Protein AF-A0A933ZI25-F1 (afdb_monomer)

Foldseek 3Di:
DDDPDFAAAAADDAAQADDDPDDPPPDPDDDPDPDQDAPDDDDDPLAFDKDFQEFFDDQPPPPQWDDWAWEDENFKIWIWTDSPQQKIWIWIATPNHDDIDTQDIFRHNDYKYWYDYQFKIWIARQHDPDPPHRQFIWIDGPPGHIDGQDNDPARFDYWEDEPFKIWTWGDDDPQWIWIWMATPVGDDIDIDTADRDNAWEWYDYPFWIWIDDQAIWIAGPVGDDIDHQDGADARHNAWYDEPFWIKGFGDDPDVVDAATFIWIATPVHDDIDTQGPRFHRDWYDEHQWIWGDDCFAIWIAGVVHDDTDGHHGNPANPQPRYWDDHPFWIWGDDRRTIMIGTDRD

pLDDT: mean 81.92, std 18.2, range [28.48, 97.75]

Nearest PDB structures (foldseek):
  3o4j-assembly2_D  TM=5.952E-01  e=4.402E-06  Aeropyrum pernix
  4hxg-assembly1_F  TM=6.530E-01  e=3.808E-05  Pyrococcus horikoshii OT3
  3o4i-assembly1_A  TM=6.019E-01  e=2.332E-05  Aeropyrum pernix
  7cqy-assembly1_A  TM=5.463E-01  e=7.566E-05  Acidithiobacillus ferrooxidans
  7z8b-assembly1_F  TM=5.351E-01  e=1.579E-04  Homo sapiens

Structure (mmCIF, N/CA/C/O backbone):
data_AF-A0A933ZI25-F1
#
_entry.id   AF-A0A933ZI25-F1
#
loop_
_atom_site.group_PDB
_atom_site.id
_atom_site.type_symbol
_atom_site.label_atom_id
_atom_site.label_alt_id
_atom_site.label_comp_id
_atom_site.label_asym_id
_atom_site.label_entity_id
_atom_site.label_seq_id
_atom_site.pdbx_PDB_ins_code
_atom_site.Cartn_x
_atom_site.Cartn_y
_atom_site.Cartn_z
_atom_site.occupancy
_atom_site.B_iso_or_equiv
_atom_site.auth_seq_id
_atom_site.auth_comp_id
_atom_site.auth_asym_id
_atom_site.auth_atom_id
_atom_site.pdbx_PDB_model_num
ATOM 1 N N . MET A 1 1 ? 25.491 7.663 15.661 1.00 29.66 1 MET A N 1
ATOM 2 C CA . MET A 1 1 ? 24.115 7.132 15.779 1.00 29.66 1 MET A CA 1
ATOM 3 C C . MET A 1 1 ? 23.604 6.850 14.375 1.00 29.66 1 MET A C 1
ATOM 5 O O . MET A 1 1 ? 23.621 7.766 13.562 1.00 29.66 1 MET A O 1
ATOM 9 N N . LYS A 1 2 ? 23.246 5.601 14.049 1.00 30.20 2 LYS A N 1
ATOM 10 C CA . LYS A 1 2 ? 22.571 5.290 12.777 1.00 30.20 2 LYS A CA 1
ATOM 11 C C . LYS A 1 2 ? 21.157 5.876 12.862 1.00 30.20 2 LYS A C 1
ATOM 13 O O . LYS A 1 2 ? 20.490 5.641 13.864 1.00 30.20 2 LYS A O 1
ATOM 18 N N . LYS A 1 3 ? 20.723 6.676 11.878 1.00 28.48 3 LYS A N 1
ATOM 19 C CA . LYS A 1 3 ? 19.312 7.091 11.798 1.00 28.48 3 LYS A CA 1
ATOM 20 C C . LYS A 1 3 ? 18.460 5.817 11.683 1.00 28.48 3 LYS A C 1
ATOM 22 O O . LYS A 1 3 ? 18.840 4.961 10.881 1.00 28.48 3 LYS A O 1
ATOM 27 N N . PRO A 1 4 ? 17.367 5.665 12.451 1.00 29.02 4 PRO A N 1
ATOM 28 C CA . PRO A 1 4 ? 16.410 4.602 12.179 1.00 29.02 4 PRO A CA 1
ATOM 29 C C . PRO A 1 4 ? 15.921 4.769 10.736 1.00 29.02 4 PRO A C 1
ATOM 31 O O . PRO A 1 4 ? 15.597 5.880 10.309 1.00 29.02 4 PRO A O 1
ATOM 34 N N . MET A 1 5 ? 15.979 3.683 9.967 1.00 28.52 5 MET A N 1
ATOM 35 C CA . MET A 1 5 ? 15.401 3.623 8.628 1.00 28.52 5 MET A CA 1
ATOM 36 C C . MET A 1 5 ? 13.885 3.762 8.811 1.00 28.52 5 MET A C 1
ATOM 38 O O . MET A 1 5 ? 13.305 2.997 9.579 1.00 28.52 5 MET A O 1
ATOM 42 N N . ARG A 1 6 ? 13.286 4.797 8.212 1.00 36.25 6 ARG A N 1
ATOM 43 C CA . ARG A 1 6 ? 11.834 5.026 8.267 1.00 36.25 6 ARG A CA 1
ATOM 44 C C . ARG A 1 6 ? 11.129 3.978 7.417 1.00 36.25 6 ARG A C 1
ATOM 46 O O . ARG A 1 6 ? 11.660 3.572 6.386 1.00 36.25 6 ARG A O 1
ATOM 53 N N . LEU A 1 7 ? 9.991 3.512 7.910 1.00 34.56 7 LEU A N 1
ATOM 54 C CA . LEU A 1 7 ? 9.368 2.254 7.519 1.00 34.56 7 LEU A CA 1
ATOM 55 C C . LEU A 1 7 ? 7.989 2.548 6.907 1.00 34.56 7 LEU A C 1
ATOM 57 O O . LEU A 1 7 ? 7.107 2.981 7.638 1.00 34.56 7 LEU A O 1
ATOM 61 N N . GLN A 1 8 ? 7.803 2.418 5.585 1.00 40.25 8 GLN A N 1
ATOM 62 C CA . GLN A 1 8 ? 6.539 2.801 4.930 1.00 40.25 8 GLN A CA 1
ATOM 63 C C . GLN A 1 8 ? 6.233 1.968 3.668 1.00 40.25 8 GLN A C 1
ATOM 65 O O . GLN A 1 8 ? 7.016 1.982 2.721 1.00 40.25 8 GLN A O 1
ATOM 70 N N . ALA A 1 9 ? 5.082 1.285 3.635 1.00 35.88 9 ALA A N 1
ATOM 71 C CA . ALA A 1 9 ? 4.388 0.860 2.411 1.00 35.88 9 ALA A CA 1
ATOM 72 C C . ALA A 1 9 ? 2.947 0.449 2.755 1.00 35.88 9 ALA A C 1
ATOM 74 O O . ALA A 1 9 ? 2.751 -0.418 3.599 1.00 35.88 9 ALA A O 1
ATOM 75 N N . ILE A 1 10 ? 1.950 1.035 2.088 1.00 39.97 10 ILE A N 1
ATOM 76 C CA . ILE A 1 10 ? 0.561 0.558 2.116 1.00 39.97 10 ILE A CA 1
ATOM 77 C C . ILE A 1 10 ? 0.038 0.672 0.689 1.00 39.97 10 ILE A C 1
ATOM 79 O O . ILE A 1 10 ? -0.061 1.774 0.161 1.00 39.97 10 ILE A O 1
ATOM 83 N N . VAL A 1 11 ? -0.289 -0.456 0.062 1.00 38.91 11 VAL A N 1
ATOM 84 C CA . VAL A 1 11 ? -1.028 -0.488 -1.205 1.00 38.91 11 VAL A CA 1
ATOM 85 C C . VAL A 1 11 ? -2.227 -1.392 -0.996 1.00 38.91 11 VAL A C 1
ATOM 87 O O . VAL A 1 11 ? -2.072 -2.590 -0.786 1.00 38.91 11 VAL A O 1
ATOM 90 N N . LEU A 1 12 ? -3.415 -0.800 -1.044 1.00 36.34 12 LEU A N 1
ATOM 91 C CA . LEU A 1 12 ? -4.675 -1.517 -1.141 1.00 36.34 12 LEU A CA 1
ATOM 92 C C . LEU A 1 12 ? -5.467 -0.916 -2.294 1.00 36.34 12 LEU A C 1
ATOM 94 O O . LEU A 1 12 ? -5.872 0.243 -2.253 1.00 36.34 12 LEU A O 1
ATOM 98 N N . GLY A 1 13 ? -5.681 -1.739 -3.307 1.00 33.25 13 GLY A N 1
ATOM 99 C CA . GLY A 1 13 ? -6.679 -1.546 -4.340 1.00 33.25 13 GLY A CA 1
ATOM 100 C C . GLY A 1 13 ? -7.176 -2.933 -4.716 1.00 33.25 13 GLY A C 1
ATOM 101 O O . GLY A 1 13 ? -6.447 -3.693 -5.351 1.00 33.25 13 GLY A O 1
ATOM 102 N N . ALA A 1 14 ? -8.390 -3.291 -4.291 1.00 33.81 14 ALA A N 1
ATOM 103 C CA . ALA A 1 14 ? -9.048 -4.488 -4.800 1.00 33.81 14 ALA A CA 1
ATOM 104 C C . ALA A 1 14 ? -9.294 -4.266 -6.298 1.00 33.81 14 ALA A C 1
ATOM 106 O O . ALA A 1 14 ? -10.024 -3.350 -6.676 1.00 33.81 14 ALA A O 1
ATOM 107 N N . THR A 1 15 ? -8.627 -5.041 -7.150 1.00 42.28 15 THR A N 1
ATOM 108 C CA . THR A 1 15 ? -8.656 -4.847 -8.603 1.00 42.28 15 THR A CA 1
ATOM 109 C C . THR A 1 15 ? -8.904 -6.174 -9.302 1.00 42.28 15 THR A C 1
ATOM 111 O O . THR A 1 15 ? -8.209 -7.160 -9.070 1.00 42.28 15 THR A O 1
ATOM 114 N N . LEU A 1 16 ? -9.907 -6.189 -10.182 1.00 34.47 16 LEU A N 1
ATOM 115 C CA . LEU A 1 16 ? -10.232 -7.331 -11.033 1.00 34.47 16 LEU A CA 1
ATOM 116 C C . LEU A 1 16 ? -9.176 -7.431 -12.136 1.00 34.47 16 LEU A C 1
ATOM 118 O O . LEU A 1 16 ? -9.247 -6.741 -13.152 1.00 34.47 16 LEU A O 1
ATOM 122 N N . SER A 1 17 ? -8.183 -8.294 -11.942 1.00 41.62 17 SER A N 1
ATOM 123 C CA . SER A 1 17 ? -7.127 -8.503 -12.936 1.00 41.62 17 SER A CA 1
ATOM 124 C C . SER A 1 17 ? -7.606 -9.395 -14.094 1.00 41.62 17 SER A C 1
ATOM 126 O O . SER A 1 17 ? -8.328 -10.383 -13.917 1.00 41.62 17 SER A O 1
ATOM 128 N N . LEU A 1 18 ? -7.239 -9.003 -15.318 1.00 49.12 18 LEU A N 1
ATOM 129 C CA . LEU A 1 18 ? -7.489 -9.768 -16.539 1.00 49.12 18 LEU A CA 1
ATOM 130 C C . LEU A 1 18 ? -6.302 -10.704 -16.768 1.00 49.12 18 LEU A C 1
ATOM 132 O O . LEU A 1 18 ? -5.171 -10.253 -16.956 1.00 49.12 18 LEU A O 1
ATOM 136 N N . GLY A 1 19 ? -6.566 -12.012 -16.792 1.00 50.91 19 GLY A N 1
ATOM 137 C CA . GLY A 1 19 ? -5.543 -13.020 -17.050 1.00 50.91 19 GLY A CA 1
ATOM 138 C C . GLY A 1 19 ? -4.783 -12.754 -18.354 1.00 50.91 19 GLY A C 1
ATOM 139 O O . GLY A 1 19 ? -5.362 -12.380 -19.376 1.00 50.91 19 GLY A O 1
ATOM 140 N N . CYS A 1 20 ? -3.466 -12.965 -18.328 1.00 64.81 20 CYS A N 1
ATOM 141 C CA . CYS A 1 20 ? -2.631 -12.908 -19.522 1.00 64.81 20 CYS A CA 1
ATOM 142 C C . CYS A 1 20 ? -3.185 -13.882 -20.566 1.00 64.81 20 CYS A C 1
ATOM 144 O O . CYS A 1 20 ? -3.313 -15.068 -20.275 1.00 64.81 20 CYS A O 1
ATOM 146 N N . GLY A 1 21 ? -3.496 -13.398 -21.772 1.00 46.75 21 GLY A N 1
ATOM 147 C CA . GLY A 1 21 ? -4.082 -14.175 -22.875 1.00 46.75 21 GLY A CA 1
ATOM 148 C C . GLY A 1 21 ? -3.166 -15.249 -23.483 1.00 46.75 21 GLY A C 1
ATOM 149 O O . GLY A 1 21 ? -3.119 -15.405 -24.702 1.00 46.75 21 GLY A O 1
ATOM 150 N N . GLY A 1 22 ? -2.414 -15.979 -22.661 1.00 44.72 22 GLY A N 1
ATOM 151 C CA . GLY A 1 22 ? -1.700 -17.179 -23.058 1.00 44.72 22 GLY A CA 1
ATOM 152 C C . GLY A 1 22 ? -2.688 -18.308 -23.330 1.00 44.72 22 GLY A C 1
ATOM 153 O O . GLY A 1 22 ? -3.624 -18.532 -22.563 1.00 44.72 22 GLY A O 1
ATOM 154 N N . ARG A 1 23 ? -2.483 -19.028 -24.438 1.00 39.94 23 ARG A N 1
ATOM 155 C CA . ARG A 1 23 ? -3.159 -20.303 -24.712 1.00 39.94 23 ARG A CA 1
ATOM 156 C C . ARG A 1 23 ? -3.063 -21.177 -23.463 1.00 39.94 23 ARG A C 1
ATOM 158 O O . ARG A 1 23 ? -1.956 -21.543 -23.082 1.00 39.94 23 ARG A O 1
ATOM 165 N N . ALA A 1 24 ? -4.204 -21.520 -22.869 1.00 38.41 24 ALA A N 1
ATOM 166 C CA . ALA A 1 24 ? -4.268 -22.524 -21.821 1.00 38.41 24 ALA A CA 1
ATOM 167 C C . ALA A 1 24 ? -3.580 -23.798 -22.331 1.00 38.41 24 ALA A C 1
ATOM 169 O O . ALA A 1 24 ? -4.056 -24.440 -23.271 1.00 38.41 24 ALA A O 1
ATOM 170 N N . VAL A 1 25 ? -2.430 -24.133 -21.749 1.00 38.50 25 VAL A N 1
ATOM 171 C CA . VAL A 1 25 ? -1.829 -25.449 -21.924 1.00 38.50 25 VAL A CA 1
ATOM 172 C C . VAL A 1 25 ? -2.700 -26.377 -21.091 1.00 38.50 25 VAL A C 1
ATOM 174 O O . VAL A 1 25 ? -2.654 -26.365 -19.866 1.00 38.50 25 VAL A O 1
ATOM 177 N N . THR A 1 26 ? -3.594 -27.116 -21.743 1.00 38.16 26 THR A N 1
ATOM 178 C CA . THR A 1 26 ? -4.421 -28.114 -21.065 1.00 38.16 26 THR A CA 1
ATOM 179 C C . THR A 1 26 ? -3.514 -29.230 -20.555 1.00 38.16 26 THR A C 1
ATOM 181 O O . THR A 1 26 ? -3.150 -30.130 -21.311 1.00 38.16 26 THR A O 1
ATOM 184 N N . SER A 1 27 ? -3.136 -29.161 -19.280 1.00 41.28 27 SER A N 1
ATOM 185 C CA . SER A 1 27 ? -2.532 -30.275 -18.555 1.00 41.28 27 SER A CA 1
ATOM 186 C C . SER A 1 27 ? -3.605 -31.339 -18.317 1.00 41.28 27 SER A C 1
ATOM 188 O O . SER A 1 27 ? -4.545 -31.144 -17.549 1.00 41.28 27 SER A O 1
ATOM 190 N N . THR A 1 28 ? -3.508 -32.467 -19.017 1.00 38.06 28 THR A N 1
ATOM 191 C CA . THR A 1 28 ? -4.333 -33.651 -18.759 1.00 38.06 28 THR A CA 1
ATOM 192 C C . THR A 1 28 ? -3.669 -34.510 -17.683 1.00 38.06 28 THR A C 1
ATOM 194 O O . THR A 1 28 ? -3.004 -35.495 -18.003 1.00 38.06 28 THR A O 1
ATOM 197 N N . GLN A 1 29 ? -3.848 -34.169 -16.407 1.00 40.16 29 GLN A N 1
ATOM 198 C CA . GLN A 1 29 ? -3.681 -35.128 -15.312 1.00 40.16 29 GLN A CA 1
ATOM 199 C C . GLN A 1 29 ? -4.946 -35.154 -14.454 1.00 40.16 29 GLN A C 1
ATOM 201 O O . GLN A 1 29 ? -5.320 -34.173 -13.823 1.00 40.16 29 GLN A O 1
ATOM 206 N N . ALA A 1 30 ? -5.628 -36.299 -14.476 1.00 40.44 30 ALA A N 1
ATOM 207 C CA . ALA A 1 30 ? -6.791 -36.581 -13.650 1.00 40.44 30 ALA A CA 1
ATOM 208 C C . ALA A 1 30 ? -6.324 -37.104 -12.279 1.00 40.44 30 ALA A C 1
ATOM 210 O O . ALA A 1 30 ? -6.062 -38.297 -12.129 1.00 40.44 30 ALA A O 1
ATOM 211 N N . GLY A 1 31 ? -6.195 -36.207 -11.299 1.00 42.78 31 GLY A N 1
ATOM 212 C CA . GLY A 1 31 ? -6.039 -36.525 -9.876 1.00 42.78 31 GLY A CA 1
ATOM 213 C C . GLY A 1 31 ? -7.330 -36.195 -9.119 1.00 42.78 31 GLY A C 1
ATOM 214 O O . GLY A 1 31 ? -7.921 -35.142 -9.326 1.00 42.78 31 GLY A O 1
ATOM 215 N N . THR A 1 32 ? -7.826 -37.111 -8.286 1.00 41.66 32 THR A N 1
ATOM 216 C CA . THR A 1 32 ? -9.139 -37.023 -7.610 1.00 41.66 32 THR A CA 1
ATOM 217 C C . THR A 1 32 ? -9.103 -36.262 -6.275 1.00 41.66 32 THR A C 1
ATOM 219 O O . THR A 1 32 ? -9.717 -36.693 -5.300 1.00 41.66 32 THR A O 1
ATOM 222 N N . GLY A 1 33 ? -8.397 -35.134 -6.212 1.00 41.84 33 GLY A N 1
ATOM 223 C CA . GLY A 1 33 ? -8.418 -34.208 -5.075 1.00 41.84 33 GLY A CA 1
ATOM 224 C C . GLY A 1 33 ? -8.520 -32.759 -5.561 1.00 41.84 33 GLY A C 1
ATOM 225 O O . GLY A 1 33 ? -8.209 -32.503 -6.723 1.00 41.84 33 GLY A O 1
ATOM 226 N N . PRO A 1 34 ? -8.979 -31.804 -4.729 1.00 40.62 34 PRO A N 1
ATOM 227 C CA . PRO A 1 34 ? -8.845 -30.385 -5.038 1.00 40.62 34 PRO A CA 1
ATOM 228 C C . PRO A 1 34 ? -7.362 -30.004 -4.939 1.00 40.62 34 PRO A C 1
ATOM 230 O O . PRO A 1 34 ? -6.905 -29.490 -3.920 1.00 40.62 34 PRO A O 1
ATOM 233 N N . ASP A 1 35 ? -6.599 -30.326 -5.980 1.00 41.72 35 ASP A N 1
ATOM 234 C CA . ASP A 1 35 ? -5.229 -29.855 -6.128 1.00 41.72 35 ASP A CA 1
ATOM 235 C C . ASP A 1 35 ? -5.253 -28.336 -6.373 1.00 41.72 35 ASP A C 1
ATOM 237 O O . ASP A 1 35 ? -6.100 -27.846 -7.130 1.00 41.72 35 ASP A O 1
ATOM 241 N N . PRO A 1 36 ? -4.357 -27.563 -5.735 1.00 44.31 36 PRO A N 1
ATOM 242 C CA . PRO A 1 36 ? -4.272 -26.126 -5.946 1.00 44.31 36 PRO A CA 1
ATOM 243 C C . PRO A 1 36 ? -3.923 -25.846 -7.413 1.00 44.31 36 PRO A C 1
ATOM 245 O O . PRO A 1 36 ? -2.835 -26.172 -7.889 1.00 44.31 36 PRO A O 1
ATOM 248 N N . VAL A 1 37 ? -4.867 -25.253 -8.145 1.00 41.81 37 VAL A N 1
ATOM 249 C CA . VAL A 1 37 ? -4.687 -24.880 -9.551 1.00 41.81 37 VAL A CA 1
ATOM 250 C C . VAL A 1 37 ? -3.813 -23.630 -9.607 1.00 41.81 37 VAL A C 1
ATOM 252 O O . VAL A 1 37 ? -4.294 -22.507 -9.488 1.00 41.81 37 VAL A O 1
ATOM 255 N N . CYS A 1 38 ? -2.511 -23.834 -9.779 1.00 50.00 38 CYS A N 1
ATOM 256 C CA . CYS A 1 38 ? -1.574 -22.770 -10.109 1.00 50.00 38 CYS A CA 1
ATOM 257 C C . CYS A 1 38 ? -1.736 -22.384 -11.589 1.00 50.00 38 CYS A C 1
ATOM 259 O O . CYS A 1 38 ? -1.670 -23.240 -12.474 1.00 50.00 38 CYS A O 1
ATOM 261 N N . LEU A 1 39 ? -1.886 -21.092 -11.889 1.00 47.25 39 LEU A N 1
ATOM 262 C CA . LEU A 1 39 ? -1.813 -20.567 -13.259 1.00 47.25 39 LEU A CA 1
ATOM 263 C C . LEU A 1 39 ? -0.331 -20.448 -13.700 1.00 47.25 39 LEU A C 1
ATOM 265 O O . LEU A 1 39 ? 0.184 -19.348 -13.885 1.00 47.25 39 LEU A O 1
ATOM 269 N N . GLY A 1 40 ? 0.377 -21.583 -13.809 1.00 47.28 40 GLY A N 1
ATOM 270 C CA . GLY A 1 40 ? 1.782 -21.681 -14.247 1.00 47.28 40 GLY A CA 1
ATOM 271 C C . GLY A 1 40 ? 2.438 -23.050 -13.968 1.00 47.28 40 GLY A C 1
ATOM 272 O O . GLY A 1 40 ? 2.078 -23.728 -13.011 1.00 47.28 40 GLY A O 1
ATOM 273 N N . ASP A 1 41 ? 3.407 -23.449 -14.803 1.00 42.97 41 ASP A N 1
ATOM 274 C CA . ASP A 1 41 ? 3.858 -24.843 -15.028 1.00 42.97 41 ASP A CA 1
ATOM 275 C C . ASP A 1 41 ? 4.729 -25.536 -13.948 1.00 42.97 41 ASP A C 1
ATOM 277 O O . ASP A 1 41 ? 5.245 -26.624 -14.209 1.00 42.97 41 ASP A O 1
ATOM 281 N N . SER A 1 42 ? 4.900 -25.020 -12.725 1.00 59.72 42 SER A N 1
ATOM 282 C CA . SER A 1 42 ? 5.553 -25.833 -11.676 1.00 59.72 42 SER A CA 1
ATOM 283 C C . SER A 1 42 ? 5.250 -25.388 -10.247 1.00 59.72 42 SER A C 1
ATOM 285 O O . SER A 1 42 ? 5.869 -24.469 -9.703 1.00 59.72 42 SER A O 1
ATOM 287 N N . CYS A 1 43 ? 4.337 -26.116 -9.607 1.00 63.09 43 CYS A N 1
ATOM 288 C CA . CYS A 1 43 ? 4.161 -26.137 -8.160 1.00 63.09 43 CYS A CA 1
ATOM 289 C C . CYS A 1 43 ? 4.728 -27.462 -7.628 1.00 63.09 43 CYS A C 1
ATOM 291 O O . CYS A 1 43 ? 4.363 -28.530 -8.120 1.00 63.09 43 CYS A O 1
ATOM 293 N N . HIS A 1 44 ? 5.638 -27.403 -6.654 1.00 67.38 44 HIS A N 1
ATOM 294 C CA . HIS A 1 44 ? 6.140 -28.583 -5.942 1.00 67.38 44 HIS A CA 1
ATOM 295 C C . HIS A 1 44 ? 5.811 -28.415 -4.460 1.00 67.38 44 HIS A C 1
ATOM 297 O O . HIS A 1 44 ? 6.129 -27.382 -3.876 1.00 67.38 44 HIS A O 1
ATOM 303 N N . ASP A 1 45 ? 5.100 -29.384 -3.879 1.00 73.06 45 ASP A N 1
ATOM 304 C CA . ASP A 1 45 ? 4.646 -29.365 -2.480 1.00 73.06 45 ASP A CA 1
ATOM 305 C C . ASP A 1 45 ? 3.841 -28.109 -2.079 1.00 73.06 45 ASP A C 1
ATOM 307 O O . ASP A 1 45 ? 3.935 -27.610 -0.960 1.00 73.06 45 ASP A O 1
ATOM 311 N N . GLY A 1 46 ? 3.036 -27.574 -3.006 1.00 72.00 46 GLY A N 1
ATOM 312 C CA . GLY A 1 46 ? 2.227 -26.369 -2.775 1.00 72.00 46 GLY A CA 1
ATOM 313 C C . GLY A 1 46 ? 3.016 -25.055 -2.798 1.00 72.00 46 GLY A C 1
ATOM 314 O O . GLY A 1 46 ? 2.432 -23.999 -2.553 1.00 72.00 46 GLY A O 1
ATOM 315 N N . ILE A 1 47 ? 4.314 -25.108 -3.120 1.00 74.44 47 ILE A N 1
ATOM 316 C CA . ILE A 1 47 ? 5.163 -23.939 -3.348 1.00 74.44 47 ILE A CA 1
ATOM 317 C C . ILE A 1 47 ? 5.255 -23.692 -4.854 1.00 74.44 47 ILE A C 1
ATOM 319 O O . ILE A 1 47 ? 5.725 -24.533 -5.627 1.00 74.44 47 ILE A O 1
ATOM 323 N N . CYS A 1 48 ? 4.791 -22.519 -5.266 1.00 79.50 48 CYS A N 1
ATOM 324 C CA . CYS A 1 48 ? 4.827 -22.060 -6.645 1.00 79.50 48 CYS A CA 1
ATOM 325 C C . CYS A 1 48 ? 6.244 -21.603 -7.024 1.00 79.50 48 CYS A C 1
ATOM 327 O O . CYS A 1 48 ? 6.920 -20.923 -6.250 1.00 79.50 48 CYS A O 1
ATOM 329 N N . THR A 1 49 ? 6.691 -21.936 -8.236 1.00 85.19 49 THR A N 1
ATOM 330 C CA . THR A 1 49 ? 7.981 -21.452 -8.752 1.00 85.19 49 THR A CA 1
ATOM 331 C C . THR A 1 49 ? 7.867 -19.976 -9.163 1.00 85.19 49 THR A C 1
ATOM 333 O O . THR A 1 49 ? 6.974 -19.643 -9.946 1.00 85.19 49 THR A O 1
ATOM 336 N N . PRO A 1 50 ? 8.754 -19.084 -8.682 1.00 89.44 50 PRO A N 1
ATOM 337 C CA . PRO A 1 50 ? 8.841 -17.708 -9.163 1.00 89.44 50 PRO A CA 1
ATOM 338 C C . PRO A 1 50 ? 9.067 -17.618 -10.670 1.00 89.44 50 PRO A C 1
ATOM 340 O O . PRO A 1 50 ? 9.865 -18.364 -11.237 1.00 89.44 50 PRO A O 1
ATOM 343 N N . VAL A 1 51 ? 8.423 -16.647 -11.309 1.00 90.94 51 VAL A N 1
ATOM 344 C CA . VAL A 1 51 ? 8.612 -16.330 -12.727 1.00 90.94 51 VAL A CA 1
ATOM 345 C C . VAL A 1 51 ? 9.075 -14.883 -12.854 1.00 90.94 51 VAL A C 1
ATOM 347 O O . VAL A 1 51 ? 8.474 -13.978 -12.272 1.00 90.94 51 VAL A O 1
ATOM 350 N N . SER A 1 52 ? 10.137 -14.660 -13.630 1.00 92.56 52 SER A N 1
ATOM 351 C CA . SER A 1 52 ? 10.575 -13.309 -13.990 1.00 92.56 52 SER A CA 1
ATOM 352 C C . SER A 1 52 ? 9.532 -12.656 -14.899 1.00 92.56 52 SER A C 1
ATOM 354 O O . SER A 1 52 ? 9.114 -13.226 -15.908 1.00 92.56 52 SER A O 1
ATOM 356 N N . VAL A 1 53 ? 9.093 -11.461 -14.519 1.00 92.88 53 VAL A N 1
ATOM 357 C CA . VAL A 1 53 ? 8.178 -10.614 -15.286 1.00 92.88 53 VAL A CA 1
ATOM 358 C C . VAL A 1 53 ? 8.973 -9.741 -16.253 1.00 92.88 53 VAL A C 1
ATOM 360 O O . VAL A 1 53 ? 8.623 -9.651 -17.429 1.00 92.88 53 VAL A O 1
ATOM 363 N N . ALA A 1 54 ? 10.045 -9.108 -15.772 1.00 93.75 54 ALA A N 1
ATOM 364 C CA . ALA A 1 54 ? 10.949 -8.308 -16.593 1.00 93.75 54 ALA A CA 1
ATOM 365 C C . ALA A 1 54 ? 12.289 -8.052 -15.897 1.00 93.75 54 ALA A C 1
ATOM 367 O O . ALA A 1 54 ? 12.363 -7.993 -14.670 1.00 93.75 54 ALA A O 1
ATOM 368 N N . HIS A 1 55 ? 13.317 -7.799 -16.706 1.00 93.56 55 HIS A N 1
ATOM 369 C CA . HIS A 1 55 ? 14.574 -7.211 -16.253 1.00 93.56 55 HIS A CA 1
ATOM 370 C C . HIS A 1 55 ? 14.504 -5.688 -16.366 1.00 93.56 55 HIS A C 1
ATOM 372 O O . HIS A 1 55 ? 14.136 -5.133 -17.404 1.00 93.56 55 HIS A O 1
ATOM 378 N N . LEU A 1 56 ? 14.857 -5.014 -15.284 1.00 91.88 56 LEU A N 1
ATOM 379 C CA . LEU A 1 56 ? 14.985 -3.575 -15.201 1.00 91.88 56 LEU A CA 1
ATOM 380 C C . LEU A 1 56 ? 16.276 -3.137 -15.923 1.00 91.88 56 LEU A C 1
ATOM 382 O O . LEU A 1 56 ? 17.287 -3.834 -15.850 1.00 91.88 56 LEU A O 1
ATOM 386 N N . PRO A 1 57 ? 16.290 -1.971 -16.595 1.00 89.69 57 PRO A N 1
ATOM 387 C CA . PRO A 1 57 ? 17.494 -1.473 -17.264 1.00 89.69 57 PRO A CA 1
ATOM 388 C C . PRO A 1 57 ? 18.671 -1.331 -16.290 1.00 89.69 57 PRO A C 1
ATOM 390 O O . PRO A 1 57 ? 18.474 -0.811 -15.194 1.00 89.69 57 PRO A O 1
ATOM 393 N N . ALA A 1 58 ? 19.884 -1.741 -16.671 1.00 85.38 58 ALA A N 1
ATOM 394 C CA . ALA A 1 58 ? 21.060 -1.600 -15.809 1.00 85.38 58 ALA A CA 1
ATOM 395 C C . ALA A 1 58 ? 21.275 -0.137 -15.381 1.00 85.38 58 ALA A C 1
ATOM 397 O O . ALA A 1 58 ? 21.156 0.779 -16.199 1.00 85.38 58 ALA A O 1
ATOM 398 N N . THR A 1 59 ? 21.611 0.081 -14.108 1.00 81.19 59 THR A N 1
ATOM 399 C CA . THR A 1 59 ? 22.012 1.404 -13.623 1.00 81.19 59 THR A CA 1
ATOM 400 C C . THR A 1 59 ? 23.446 1.661 -14.093 1.00 81.19 59 THR A C 1
ATOM 402 O O . THR A 1 59 ? 24.327 0.808 -13.969 1.00 81.19 59 THR A O 1
ATOM 405 N N . GLY A 1 60 ? 23.700 2.814 -14.713 1.00 77.06 60 GLY A N 1
ATOM 406 C CA . GLY A 1 60 ? 25.013 3.116 -15.304 1.00 77.06 60 GLY A CA 1
ATOM 407 C C . GLY A 1 60 ? 26.150 3.278 -14.285 1.00 77.06 60 GLY A C 1
ATOM 408 O O . GLY A 1 60 ? 27.304 3.422 -14.678 1.00 77.06 60 GLY A O 1
ATOM 409 N N . ASP A 1 61 ? 25.839 3.279 -12.990 1.00 74.69 61 ASP A N 1
ATOM 410 C CA . ASP A 1 61 ? 26.760 3.586 -11.897 1.00 74.69 61 ASP A CA 1
ATOM 411 C C . ASP A 1 61 ? 27.296 2.348 -11.158 1.00 74.69 61 ASP A C 1
ATOM 413 O O . ASP A 1 61 ? 28.142 2.485 -10.274 1.00 74.69 61 ASP A O 1
ATOM 417 N N . GLY A 1 62 ? 26.826 1.139 -11.498 1.00 70.81 62 GLY A N 1
ATOM 418 C CA . GLY A 1 62 ? 27.191 -0.090 -10.784 1.00 70.81 62 GLY A CA 1
ATOM 419 C C . GLY A 1 62 ? 26.771 -0.093 -9.307 1.00 70.81 62 GLY A C 1
ATOM 420 O O . GLY A 1 62 ? 27.201 -0.964 -8.547 1.00 70.81 62 GLY A O 1
ATOM 421 N N . GLY A 1 63 ? 25.952 0.880 -8.890 1.00 65.94 63 GLY A N 1
ATOM 422 C CA . GLY A 1 63 ? 25.331 0.906 -7.580 1.00 65.94 63 GLY A CA 1
ATOM 423 C C . GLY A 1 63 ? 24.334 -0.239 -7.483 1.00 65.94 63 GLY A C 1
ATOM 424 O O . GLY A 1 63 ? 23.640 -0.558 -8.445 1.00 65.94 63 GLY A O 1
ATOM 425 N N . SER A 1 64 ? 24.254 -0.891 -6.323 1.00 60.06 64 SER A N 1
ATOM 426 C CA . SER A 1 64 ? 23.165 -1.833 -6.074 1.00 60.06 64 SER A CA 1
ATOM 427 C C . SER A 1 64 ? 21.847 -1.086 -6.268 1.00 60.06 64 SER A C 1
ATOM 429 O O . SER A 1 64 ? 21.583 -0.159 -5.498 1.00 60.06 64 SER A O 1
ATOM 431 N N . SER A 1 65 ? 21.062 -1.470 -7.278 1.00 60.91 65 SER A N 1
ATOM 432 C CA . SER A 1 65 ? 19.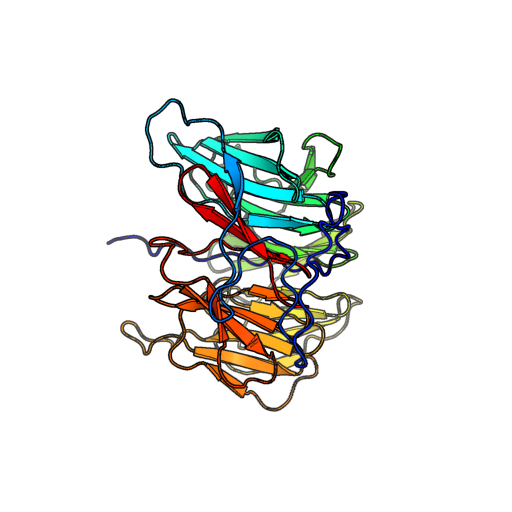733 -0.925 -7.551 1.00 60.91 65 SER A CA 1
ATOM 433 C C . SER A 1 65 ? 18.935 -0.917 -6.251 1.00 60.91 65 SER A C 1
ATOM 435 O O . SER A 1 65 ? 18.614 -1.958 -5.671 1.00 60.91 65 SER A O 1
ATOM 437 N N . GLY A 1 66 ? 18.735 0.288 -5.723 1.00 60.16 66 GLY A N 1
ATOM 438 C CA . GLY A 1 66 ? 18.174 0.475 -4.402 1.00 60.16 66 GLY A CA 1
ATOM 439 C C . GLY A 1 66 ? 16.699 0.120 -4.431 1.00 60.16 66 GLY A C 1
ATOM 440 O O . GLY A 1 66 ? 15.936 0.690 -5.209 1.00 60.16 66 GLY A O 1
ATOM 441 N N . SER A 1 67 ? 16.351 -0.848 -3.590 1.00 65.25 67 SER A N 1
ATOM 442 C CA . SER A 1 67 ? 15.109 -0.956 -2.831 1.00 65.25 67 SER A CA 1
ATOM 443 C C . SER A 1 67 ? 14.007 0.036 -3.269 1.00 65.25 67 SER A C 1
ATOM 445 O O . SER A 1 67 ? 14.065 1.224 -2.949 1.00 65.25 67 SER A O 1
ATOM 447 N N . GLY A 1 68 ? 13.006 -0.480 -3.989 1.00 77.88 68 GLY A N 1
ATOM 448 C CA . GLY A 1 68 ? 11.847 0.238 -4.529 1.00 77.88 68 GLY A CA 1
ATOM 449 C C . GLY A 1 68 ? 10.497 -0.181 -3.949 1.00 77.88 68 GLY A C 1
ATOM 450 O O . GLY A 1 68 ? 10.302 -1.362 -3.704 1.00 77.88 68 GLY A O 1
ATOM 451 N N . VAL A 1 69 ? 9.572 0.737 -3.668 1.00 89.12 69 VAL A N 1
ATOM 452 C CA . VAL A 1 69 ? 8.191 0.368 -3.285 1.00 89.12 69 VAL A CA 1
ATOM 453 C C . VAL A 1 69 ? 7.466 -0.130 -4.535 1.00 89.12 69 VAL A C 1
ATOM 455 O O . VAL A 1 69 ? 7.713 0.386 -5.624 1.00 89.12 69 VAL A O 1
ATOM 458 N N . ILE A 1 70 ? 6.612 -1.140 -4.388 1.00 92.94 70 ILE A N 1
ATOM 459 C CA . ILE A 1 70 ? 5.859 -1.765 -5.478 1.00 92.94 70 ILE A CA 1
ATOM 460 C C . ILE A 1 70 ? 4.357 -1.598 -5.234 1.00 92.94 70 ILE A C 1
ATOM 462 O O . ILE A 1 70 ? 3.886 -1.749 -4.111 1.00 92.94 70 ILE A O 1
ATOM 466 N N . ALA A 1 71 ? 3.616 -1.290 -6.292 1.00 94.56 71 ALA A N 1
ATOM 467 C CA . ALA A 1 71 ? 2.159 -1.244 -6.324 1.00 94.56 71 ALA A CA 1
ATOM 468 C C . ALA A 1 71 ? 1.658 -1.964 -7.579 1.00 94.56 71 ALA A C 1
ATOM 470 O O . ALA A 1 71 ? 2.396 -2.118 -8.555 1.00 94.56 71 ALA A O 1
ATOM 471 N N . VAL A 1 72 ? 0.403 -2.402 -7.577 1.00 95.44 72 VAL A N 1
ATOM 472 C CA . VAL A 1 72 ? -0.197 -3.105 -8.715 1.00 95.44 72 VAL A CA 1
ATOM 473 C C . VAL A 1 72 ? -1.598 -2.580 -9.002 1.00 95.44 72 VAL A C 1
ATOM 475 O O . VAL A 1 72 ? -2.318 -2.214 -8.082 1.00 95.44 72 VAL A O 1
ATOM 478 N N . ASP A 1 73 ? -1.965 -2.563 -10.281 1.00 94.50 73 ASP A N 1
ATOM 479 C CA . ASP A 1 73 ? -3.345 -2.392 -10.760 1.00 94.50 73 ASP A CA 1
ATOM 480 C C . ASP A 1 73 ? -3.774 -3.635 -11.557 1.00 94.50 73 ASP A C 1
ATOM 482 O O . ASP A 1 73 ? -2.962 -4.536 -11.747 1.00 94.50 73 ASP A O 1
ATOM 486 N N . ALA A 1 74 ? -4.989 -3.721 -12.096 1.00 92.56 74 ALA A N 1
ATOM 487 C CA . ALA A 1 74 ? -5.473 -4.880 -12.860 1.00 92.56 74 ALA A CA 1
ATOM 488 C C . ALA A 1 74 ? -4.570 -5.338 -14.025 1.00 92.56 74 ALA A C 1
ATOM 490 O O . ALA A 1 74 ? -4.692 -6.475 -14.482 1.00 92.56 74 ALA A O 1
ATOM 491 N N . ARG A 1 75 ? -3.684 -4.484 -14.547 1.00 94.56 75 ARG A N 1
ATOM 492 C CA . ARG A 1 75 ? -2.880 -4.720 -15.759 1.00 94.56 75 ARG A CA 1
ATOM 493 C C . ARG A 1 75 ? -1.370 -4.569 -15.550 1.00 94.56 75 ARG A C 1
ATOM 495 O O . ARG A 1 75 ? -0.589 -5.176 -16.289 1.00 94.56 75 ARG A O 1
ATOM 502 N N . ASN A 1 76 ? -0.938 -3.782 -14.577 1.00 96.00 76 ASN A N 1
ATOM 503 C CA . ASN A 1 76 ? 0.421 -3.280 -14.451 1.00 96.00 76 ASN A CA 1
ATOM 504 C C . ASN A 1 76 ? 0.987 -3.489 -13.049 1.00 96.00 76 ASN A C 1
ATOM 506 O O . ASN A 1 76 ? 0.281 -3.564 -12.045 1.00 96.00 76 ASN A O 1
ATOM 510 N N . ILE A 1 77 ? 2.310 -3.534 -13.024 1.00 95.44 77 ILE A N 1
ATOM 511 C CA . ILE A 1 77 ? 3.149 -3.416 -11.847 1.00 95.44 77 ILE A CA 1
ATOM 512 C C . ILE A 1 77 ? 3.837 -2.058 -11.944 1.00 95.44 77 ILE A C 1
ATOM 514 O O . ILE A 1 77 ? 4.470 -1.743 -12.959 1.00 95.44 77 ILE A O 1
ATOM 518 N N . TYR A 1 78 ? 3.725 -1.276 -10.881 1.00 95.38 78 TYR A N 1
ATOM 519 C CA . TYR A 1 78 ? 4.424 -0.015 -10.696 1.00 95.38 78 TYR A CA 1
ATOM 520 C C . TYR A 1 78 ? 5.484 -0.202 -9.634 1.00 95.38 78 TYR A C 1
ATOM 522 O O . TYR A 1 78 ? 5.228 -0.817 -8.601 1.00 95.38 78 TYR A O 1
ATOM 530 N N . LEU A 1 79 ? 6.672 0.334 -9.868 1.00 93.94 79 LEU A N 1
ATOM 531 C CA . LEU A 1 79 ? 7.728 0.286 -8.872 1.00 93.94 79 LEU A CA 1
ATOM 532 C C . LEU A 1 79 ? 8.577 1.540 -8.903 1.00 93.94 79 LEU A C 1
ATOM 534 O O . LEU A 1 79 ? 8.748 2.182 -9.940 1.00 93.94 79 LEU A O 1
ATOM 538 N N . THR A 1 80 ? 9.122 1.868 -7.745 1.00 91.88 80 THR A N 1
ATOM 539 C CA . THR A 1 80 ? 10.085 2.951 -7.600 1.00 91.88 80 THR A CA 1
ATOM 540 C C . THR A 1 80 ? 11.490 2.356 -7.619 1.00 91.88 80 THR A C 1
ATOM 542 O O . THR A 1 80 ? 11.666 1.183 -7.312 1.00 91.88 80 THR A O 1
ATOM 545 N N . ARG A 1 81 ? 12.514 3.088 -8.053 1.00 90.88 81 ARG A N 1
ATOM 546 C CA . ARG A 1 81 ? 13.887 2.558 -8.083 1.00 90.88 81 ARG A CA 1
ATOM 547 C C . ARG A 1 81 ? 14.895 3.650 -7.811 1.00 90.88 81 ARG A C 1
ATOM 549 O O . ARG A 1 81 ? 14.940 4.626 -8.551 1.00 90.88 81 ARG A O 1
ATOM 556 N N . SER A 1 82 ? 15.742 3.459 -6.803 1.00 86.81 82 SER A N 1
ATOM 557 C CA . SER A 1 82 ? 16.867 4.365 -6.571 1.00 86.81 82 SER A CA 1
ATOM 558 C C . SER A 1 82 ? 18.051 4.002 -7.474 1.00 86.81 82 SER A C 1
ATOM 560 O O . SER A 1 82 ? 18.487 2.850 -7.511 1.00 86.81 82 SER A O 1
ATOM 562 N N . GLN A 1 83 ? 18.562 5.001 -8.192 1.00 83.38 83 GLN A N 1
ATOM 563 C CA . GLN A 1 83 ? 19.618 4.921 -9.211 1.00 83.38 83 GLN A CA 1
ATOM 564 C C . GLN A 1 83 ? 20.993 5.381 -8.694 1.00 83.38 83 GLN A C 1
ATOM 566 O O . GLN A 1 83 ? 21.860 5.746 -9.483 1.00 83.38 83 GLN A O 1
ATOM 571 N N . GLY A 1 84 ? 21.177 5.472 -7.372 1.00 79.75 84 GLY A N 1
ATOM 572 C CA . GLY A 1 84 ? 22.308 6.213 -6.810 1.00 79.75 84 GLY A CA 1
ATOM 573 C C . GLY A 1 84 ? 22.191 7.719 -7.089 1.00 79.75 84 GLY A C 1
ATOM 574 O O . GLY A 1 84 ? 21.211 8.186 -7.661 1.00 79.75 84 GLY A O 1
ATOM 575 N N . ASN A 1 85 ? 23.154 8.522 -6.620 1.00 81.19 85 ASN A N 1
ATOM 576 C CA . ASN A 1 85 ? 23.206 9.981 -6.853 1.00 81.19 85 ASN A CA 1
ATOM 577 C C . ASN A 1 85 ? 21.914 10.763 -6.538 1.00 81.19 85 ASN A C 1
ATOM 579 O O . ASN A 1 85 ? 21.681 11.823 -7.117 1.00 81.19 85 ASN A O 1
ATOM 583 N N . ASN A 1 86 ? 21.088 10.266 -5.611 1.00 81.94 86 ASN A N 1
ATOM 584 C CA . ASN A 1 86 ? 19.767 10.825 -5.317 1.00 81.94 86 ASN A CA 1
ATOM 585 C C . ASN A 1 86 ? 18.832 10.841 -6.538 1.00 81.94 86 ASN A C 1
ATOM 587 O O . ASN A 1 86 ? 17.979 11.709 -6.624 1.00 81.94 86 ASN A O 1
ATOM 591 N N . ALA A 1 87 ? 18.997 9.944 -7.507 1.00 86.38 87 ALA A N 1
ATOM 592 C CA . ALA A 1 87 ? 18.039 9.760 -8.586 1.00 86.38 87 ALA A CA 1
ATOM 593 C C . ALA A 1 87 ? 17.056 8.648 -8.206 1.00 86.38 87 ALA A C 1
ATOM 595 O O . ALA A 1 87 ? 17.457 7.584 -7.722 1.00 86.38 87 ALA A O 1
ATOM 596 N N . VAL A 1 88 ? 15.766 8.899 -8.413 1.00 89.19 88 VAL A N 1
ATOM 597 C CA . VAL A 1 88 ? 14.708 7.911 -8.229 1.00 89.19 88 VAL A CA 1
ATOM 598 C C . VAL A 1 88 ? 13.809 7.892 -9.449 1.00 89.19 88 VAL A C 1
ATOM 600 O O . VAL A 1 88 ? 13.360 8.929 -9.933 1.00 89.19 88 VAL A O 1
ATOM 603 N N . GLU A 1 89 ? 13.548 6.695 -9.944 1.00 92.56 89 GLU A N 1
ATOM 604 C CA . GLU A 1 89 ? 12.669 6.459 -11.076 1.00 92.56 89 GLU A CA 1
ATOM 605 C C . GLU A 1 89 ? 11.340 5.880 -10.611 1.00 92.56 89 GLU A C 1
ATOM 607 O O . GLU A 1 89 ? 11.285 5.118 -9.645 1.00 92.56 89 GLU A O 1
ATOM 612 N N . VAL A 1 90 ? 10.288 6.201 -11.353 1.00 93.88 90 VAL A N 1
ATOM 613 C CA . VAL A 1 90 ? 9.002 5.509 -11.320 1.00 93.88 90 VAL A CA 1
ATOM 614 C C . VAL A 1 90 ? 8.890 4.727 -12.616 1.00 93.88 90 VAL A C 1
ATOM 616 O O . VAL A 1 90 ? 8.971 5.295 -13.708 1.00 93.88 90 VAL A O 1
ATOM 619 N N . LEU A 1 91 ? 8.741 3.415 -12.494 1.00 95.19 91 LEU A N 1
ATOM 620 C CA . LEU A 1 91 ? 8.740 2.470 -13.601 1.00 95.19 91 LEU A CA 1
ATOM 621 C C . LEU A 1 91 ? 7.411 1.724 -13.658 1.00 95.19 91 LEU A C 1
ATOM 623 O O . LEU A 1 91 ? 6.745 1.524 -12.641 1.00 95.19 91 LEU A O 1
ATOM 627 N N . ARG A 1 92 ? 7.060 1.268 -14.860 1.00 95.69 92 ARG A N 1
ATOM 628 C CA . ARG A 1 92 ? 5.896 0.425 -15.125 1.00 95.69 92 ARG A CA 1
ATOM 629 C C . ARG A 1 92 ? 6.279 -0.790 -15.947 1.00 95.69 92 ARG A C 1
ATOM 631 O O . ARG A 1 92 ? 7.014 -0.671 -16.924 1.00 95.69 92 ARG A O 1
ATOM 638 N N . VAL A 1 93 ? 5.693 -1.932 -15.622 1.00 95.56 93 VAL A N 1
ATOM 639 C CA . VAL A 1 93 ? 5.738 -3.140 -16.450 1.00 95.56 93 VAL A CA 1
ATOM 640 C C . VAL A 1 93 ? 4.371 -3.821 -16.444 1.00 95.56 93 VAL A C 1
ATOM 642 O O . VAL A 1 93 ? 3.652 -3.765 -15.451 1.00 95.56 93 VAL A O 1
ATOM 645 N N . GLY A 1 94 ? 3.977 -4.452 -17.550 1.00 95.50 94 GLY A N 1
ATOM 646 C CA . GLY A 1 94 ? 2.750 -5.251 -17.574 1.00 95.50 94 GLY A CA 1
ATOM 647 C C . GLY A 1 94 ? 2.869 -6.481 -16.667 1.00 95.50 94 GLY A C 1
ATOM 648 O O . GLY A 1 94 ? 3.926 -7.106 -16.602 1.00 95.50 94 GLY A O 1
ATOM 649 N N . LYS A 1 95 ? 1.778 -6.905 -16.015 1.00 93.75 95 LYS A N 1
ATOM 650 C CA . LYS A 1 95 ? 1.747 -8.133 -15.181 1.00 93.75 95 LYS A CA 1
ATOM 651 C C . LYS A 1 95 ? 2.093 -9.412 -15.958 1.00 93.75 95 LYS A C 1
ATOM 653 O O . LYS A 1 95 ? 2.494 -10.429 -15.381 1.00 93.75 95 LYS A O 1
ATOM 658 N N . CYS A 1 96 ? 1.950 -9.359 -17.279 1.00 92.00 96 CYS A N 1
ATOM 659 C CA . CYS A 1 96 ? 2.315 -10.416 -18.221 1.00 92.00 96 CYS A CA 1
ATOM 660 C C . CYS A 1 96 ? 3.768 -10.334 -18.711 1.00 92.00 96 CYS A C 1
ATOM 662 O O . CYS A 1 96 ? 4.160 -11.127 -19.563 1.00 92.00 96 CYS A O 1
ATOM 664 N N . GLY A 1 97 ? 4.548 -9.389 -18.189 1.00 92.31 97 GLY A N 1
ATOM 665 C CA . GLY A 1 97 ? 5.882 -9.055 -18.665 1.00 92.31 97 GLY A CA 1
ATOM 666 C C . GLY A 1 97 ? 5.872 -8.032 -19.794 1.00 92.31 97 GLY A C 1
ATOM 667 O O . GLY A 1 97 ? 4.855 -7.393 -20.079 1.00 92.31 97 GLY A O 1
ATOM 668 N N . GLY A 1 98 ? 7.031 -7.875 -20.428 1.00 91.38 98 GLY A N 1
ATOM 669 C CA . GLY A 1 98 ? 7.243 -6.962 -21.549 1.00 91.38 98 GLY A CA 1
ATOM 670 C C . GLY A 1 98 ? 8.258 -5.865 -21.246 1.00 91.38 98 GLY A C 1
ATOM 671 O O . GLY A 1 98 ? 9.098 -5.995 -20.358 1.00 91.38 98 GLY A O 1
ATOM 672 N N . GLU A 1 99 ? 8.195 -4.790 -22.029 1.00 94.31 99 GLU A N 1
ATOM 673 C CA . GLU A 1 99 ? 9.083 -3.639 -21.883 1.00 94.31 99 GLU A CA 1
ATOM 674 C C . GLU A 1 99 ? 8.803 -2.887 -20.574 1.00 94.31 99 GLU A C 1
ATOM 676 O O . GLU A 1 99 ? 7.660 -2.526 -20.277 1.00 94.31 99 GLU A O 1
ATOM 681 N N . VAL A 1 100 ? 9.867 -2.620 -19.814 1.00 95.50 100 VAL A N 1
ATOM 682 C CA . VAL A 1 100 ? 9.827 -1.719 -18.660 1.00 95.50 100 VAL A CA 1
ATOM 683 C C . VAL A 1 100 ? 9.794 -0.285 -19.175 1.00 95.50 100 VAL A C 1
ATOM 685 O O . VAL A 1 100 ? 10.735 0.170 -19.822 1.00 95.50 100 VAL A O 1
ATOM 688 N N . LYS A 1 101 ? 8.723 0.442 -18.865 1.00 95.44 101 LYS A N 1
ATOM 689 C CA . LYS A 1 101 ? 8.562 1.847 -19.240 1.00 95.44 101 LYS A CA 1
ATOM 690 C C . LYS A 1 101 ? 8.944 2.757 -18.083 1.00 95.44 101 LYS A C 1
ATOM 692 O O . LYS A 1 101 ? 8.437 2.600 -16.974 1.00 95.44 101 LYS A O 1
ATOM 697 N N . LEU A 1 102 ? 9.796 3.740 -18.361 1.00 94.31 102 LEU A N 1
ATOM 698 C CA . LEU A 1 102 ? 10.050 4.854 -17.453 1.00 94.31 102 LEU A CA 1
ATOM 699 C C . LEU A 1 102 ? 8.847 5.803 -17.479 1.00 94.31 102 LEU A C 1
ATOM 701 O O . LEU A 1 102 ? 8.528 6.354 -18.529 1.00 94.31 102 LEU A O 1
ATOM 705 N N . ILE A 1 103 ? 8.184 5.982 -16.336 1.00 94.69 103 ILE A N 1
ATOM 706 C CA . ILE A 1 103 ? 7.116 6.979 -16.166 1.00 94.69 103 ILE A CA 1
ATOM 707 C C . ILE A 1 103 ? 7.734 8.336 -15.839 1.00 94.69 103 ILE A C 1
ATOM 709 O O . ILE A 1 103 ? 7.381 9.349 -16.437 1.00 94.69 103 ILE A O 1
ATOM 713 N N . GLN A 1 104 ? 8.650 8.357 -14.871 1.00 92.44 104 GLN A N 1
ATOM 714 C CA . GLN A 1 104 ? 9.285 9.583 -14.410 1.00 92.44 104 GLN A CA 1
ATOM 715 C C . GLN A 1 104 ? 10.670 9.291 -13.839 1.00 92.44 104 GLN A C 1
ATOM 717 O O . GLN A 1 104 ? 10.868 8.275 -13.179 1.00 92.44 104 GLN A O 1
ATOM 722 N N . SER A 1 105 ? 11.608 10.211 -14.053 1.00 91.31 105 SER A N 1
ATOM 723 C CA . SER A 1 105 ? 12.890 10.253 -13.350 1.00 91.31 105 SER A CA 1
ATOM 724 C C . SER A 1 105 ? 12.960 11.542 -12.543 1.00 91.31 105 SER A C 1
ATOM 726 O O . SER A 1 105 ? 12.735 12.628 -13.077 1.00 91.31 105 SER A O 1
ATOM 728 N N . LEU A 1 106 ? 13.272 11.418 -11.260 1.00 88.38 106 LEU A N 1
ATOM 729 C CA . LEU A 1 106 ? 13.335 12.506 -10.295 1.00 88.38 106 LEU A CA 1
ATOM 730 C C . LEU A 1 106 ? 14.706 12.521 -9.626 1.00 88.38 106 LEU A C 1
ATOM 732 O O . LEU A 1 106 ? 15.311 11.473 -9.424 1.00 88.38 106 LEU A O 1
ATOM 736 N N . THR A 1 107 ? 15.166 13.699 -9.214 1.00 87.06 107 THR A N 1
ATOM 737 C CA . THR A 1 107 ? 16.336 13.823 -8.339 1.00 87.06 107 THR A CA 1
ATOM 738 C C . THR A 1 107 ? 15.852 14.083 -6.914 1.00 87.06 107 THR A C 1
ATOM 740 O O . THR A 1 107 ? 15.583 15.223 -6.548 1.00 87.06 107 THR A O 1
ATOM 743 N N . THR A 1 108 ? 15.710 13.027 -6.112 1.00 83.88 108 THR A N 1
ATOM 744 C CA . THR A 1 108 ? 15.410 13.095 -4.679 1.00 83.88 108 THR A CA 1
ATOM 745 C C . THR A 1 108 ? 16.295 12.136 -3.863 1.00 83.88 108 THR A C 1
ATOM 747 O O . THR A 1 108 ? 16.517 10.993 -4.265 1.00 83.88 108 THR A O 1
ATOM 750 N N . PRO A 1 109 ? 16.821 12.560 -2.697 1.00 76.44 109 PRO A N 1
ATOM 751 C CA . PRO A 1 109 ? 17.651 11.705 -1.846 1.00 76.44 109 PRO A CA 1
ATOM 752 C C . PRO A 1 109 ? 16.863 10.655 -1.047 1.00 76.44 109 PRO A C 1
ATOM 754 O O . PRO A 1 109 ? 17.453 9.969 -0.212 1.00 76.44 109 PRO A O 1
ATOM 757 N N . TYR A 1 110 ? 15.550 10.541 -1.245 1.00 77.81 110 TYR A N 1
ATOM 758 C CA . TYR A 1 110 ? 14.688 9.703 -0.418 1.00 77.81 110 TYR A CA 1
ATOM 759 C C . TYR A 1 110 ? 13.812 8.760 -1.242 1.00 77.81 110 TYR A C 1
ATOM 761 O O . TYR A 1 110 ? 13.633 8.929 -2.446 1.00 77.81 110 TYR A O 1
ATOM 769 N N . GLU A 1 111 ? 13.261 7.760 -0.560 1.00 76.06 111 GLU A N 1
ATOM 770 C CA . GLU A 1 111 ? 12.368 6.771 -1.152 1.00 76.06 111 GLU A CA 1
ATOM 771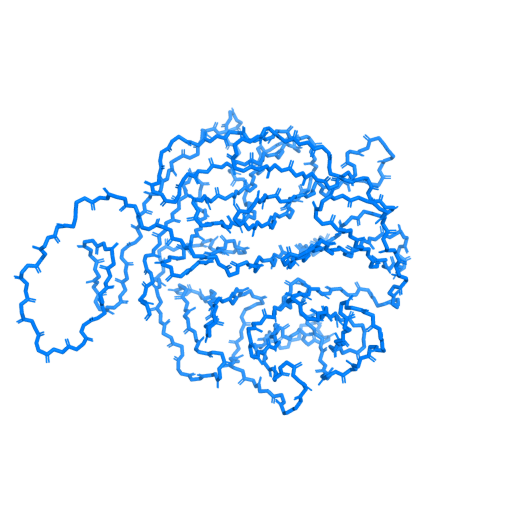 C C . GLU A 1 111 ? 11.033 7.400 -1.577 1.00 76.06 111 GLU A C 1
ATOM 773 O O . GLU A 1 111 ? 10.573 8.388 -1.006 1.00 76.06 111 GLU A O 1
ATOM 778 N N . LEU A 1 112 ? 10.422 6.819 -2.606 1.00 81.50 112 LEU A N 1
ATOM 779 C CA . LEU A 1 112 ? 9.092 7.184 -3.080 1.00 81.50 112 LEU A CA 1
ATOM 780 C C . LEU A 1 112 ? 8.073 6.209 -2.502 1.00 81.50 112 LEU A C 1
ATOM 782 O O . LEU A 1 112 ? 8.271 4.995 -2.614 1.00 81.50 112 LEU A O 1
ATOM 786 N N . LEU A 1 113 ? 6.961 6.731 -1.990 1.00 87.50 113 LEU A N 1
ATOM 787 C CA . LEU A 1 113 ? 5.753 5.931 -1.821 1.00 87.50 113 LEU A CA 1
ATOM 788 C C . LEU A 1 113 ? 4.983 5.893 -3.128 1.00 87.50 113 LEU A C 1
ATOM 790 O O . LEU A 1 113 ? 4.914 6.893 -3.840 1.00 87.50 113 LEU A O 1
ATOM 794 N N . VAL A 1 114 ? 4.408 4.733 -3.425 1.00 91.62 114 VAL A N 1
ATOM 795 C CA . VAL A 1 114 ? 3.554 4.521 -4.588 1.00 91.62 114 VAL A CA 1
ATOM 796 C C . VAL A 1 114 ? 2.300 3.778 -4.150 1.00 91.62 114 VAL A C 1
ATOM 798 O O . VAL A 1 114 ? 2.388 2.803 -3.411 1.00 91.62 114 VAL A O 1
ATOM 801 N N . VAL A 1 115 ? 1.144 4.251 -4.604 1.00 93.12 115 VAL A N 1
ATOM 802 C CA . VAL A 1 115 ? -0.151 3.571 -4.489 1.00 93.12 115 VAL A CA 1
ATOM 803 C C . VAL A 1 115 ? -0.794 3.548 -5.866 1.00 93.12 115 VAL A C 1
ATOM 805 O O . VAL A 1 115 ? -0.617 4.484 -6.645 1.00 93.12 115 VAL A O 1
ATOM 808 N N . ALA A 1 116 ? -1.504 2.478 -6.199 1.00 94.31 116 ALA A N 1
ATOM 809 C CA . ALA A 1 116 ? -2.108 2.327 -7.514 1.00 94.31 116 ALA A CA 1
ATOM 810 C C . ALA A 1 116 ? -3.469 1.647 -7.424 1.00 94.31 116 ALA A C 1
ATOM 812 O O . ALA A 1 116 ? -3.732 0.879 -6.499 1.00 94.31 116 ALA A O 1
ATOM 813 N N . ASP A 1 117 ? -4.296 1.929 -8.420 1.00 93.12 117 ASP A N 1
ATOM 814 C CA . ASP A 1 117 ? -5.487 1.168 -8.757 1.00 93.12 117 ASP A CA 1
ATOM 815 C C . ASP A 1 117 ? -5.672 1.134 -10.284 1.00 93.12 117 ASP A C 1
ATOM 817 O O . ASP A 1 117 ? -4.824 1.611 -11.040 1.00 93.12 117 ASP A O 1
ATOM 821 N N . ASP A 1 118 ? -6.801 0.599 -10.749 1.00 91.75 118 ASP A N 1
ATOM 822 C CA . ASP A 1 118 ? -7.088 0.410 -12.180 1.00 91.75 118 ASP A CA 1
ATOM 823 C C . ASP A 1 118 ? -7.121 1.694 -13.009 1.00 91.75 118 ASP A C 1
ATOM 825 O O . ASP A 1 118 ? -7.007 1.649 -14.240 1.00 91.75 118 ASP A O 1
ATOM 829 N N . SER A 1 119 ? -7.299 2.840 -12.356 1.00 92.75 119 SER A N 1
ATOM 830 C CA . SER A 1 119 ? -7.417 4.128 -13.019 1.00 92.75 119 SER A CA 1
ATOM 831 C C . SER A 1 119 ? -6.091 4.879 -13.047 1.00 92.75 119 SER A C 1
ATOM 833 O O . SER A 1 119 ? -5.838 5.604 -14.015 1.00 92.75 119 SER A O 1
ATOM 835 N N . ALA A 1 120 ? -5.288 4.792 -11.987 1.00 94.44 120 ALA A N 1
ATOM 836 C CA . ALA A 1 120 ? -4.100 5.617 -11.848 1.00 94.44 120 ALA A CA 1
ATOM 837 C C . ALA A 1 120 ? -3.086 5.057 -10.848 1.00 94.44 120 ALA A C 1
ATOM 839 O O . ALA A 1 120 ? -3.413 4.331 -9.913 1.00 94.44 120 ALA A O 1
ATOM 840 N N . VAL A 1 121 ? -1.845 5.505 -11.016 1.00 94.94 121 VAL A N 1
ATOM 841 C CA . VAL A 1 121 ? -0.783 5.399 -10.021 1.00 94.94 121 VAL A CA 1
ATOM 842 C C . VAL A 1 121 ? -0.488 6.785 -9.452 1.00 94.94 121 VAL A C 1
ATOM 844 O O . VAL A 1 121 ? -0.363 7.758 -10.200 1.00 94.94 121 VAL A O 1
ATOM 847 N N . PHE A 1 122 ? -0.372 6.863 -8.129 1.00 94.44 122 PHE A N 1
ATOM 848 C CA . PHE A 1 122 ? -0.001 8.056 -7.380 1.00 94.44 122 PHE A CA 1
ATOM 849 C C . PHE A 1 122 ? 1.306 7.808 -6.641 1.00 94.44 122 PHE A C 1
ATOM 851 O O . PHE A 1 122 ? 1.515 6.739 -6.066 1.00 94.44 122 PHE A O 1
ATOM 858 N N . TRP A 1 123 ? 2.181 8.803 -6.629 1.00 93.56 123 TRP A N 1
ATO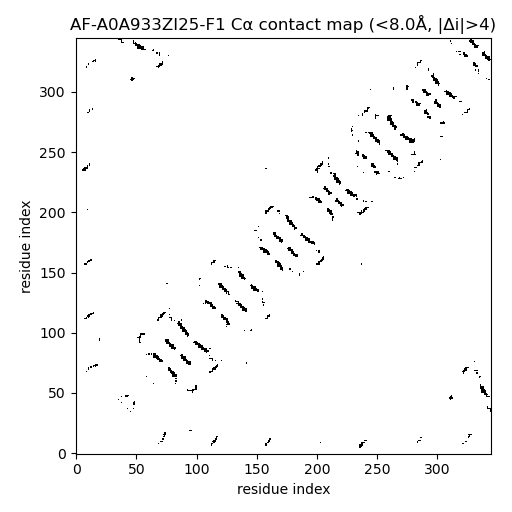M 859 C CA . TRP A 1 123 ? 3.420 8.750 -5.862 1.00 93.56 123 TRP A CA 1
ATOM 860 C C . TRP A 1 123 ? 3.795 10.134 -5.363 1.00 93.56 123 TRP A C 1
ATOM 862 O O . TRP A 1 123 ? 3.319 11.146 -5.879 1.00 93.56 123 TRP A O 1
ATOM 872 N N . PHE A 1 124 ? 4.689 10.188 -4.382 1.00 89.19 124 PHE A N 1
ATOM 873 C CA . PHE A 1 124 ? 5.337 11.443 -4.030 1.00 89.19 124 PHE A CA 1
ATOM 874 C C . PHE A 1 124 ? 6.848 11.255 -3.836 1.00 89.19 124 PHE A C 1
ATOM 876 O O . PHE A 1 124 ? 7.274 10.297 -3.184 1.00 89.19 124 PHE A O 1
ATOM 883 N N . PRO A 1 125 ? 7.681 12.158 -4.385 1.00 83.44 125 PRO A N 1
ATOM 884 C CA . PRO A 1 125 ? 9.041 12.381 -3.913 1.00 83.44 125 PRO A CA 1
ATOM 885 C C . PRO A 1 125 ? 9.029 12.803 -2.461 1.00 83.44 125 PRO A C 1
ATOM 887 O O . PRO A 1 125 ? 8.572 13.888 -2.117 1.00 83.44 125 PRO A O 1
ATOM 890 N N . HIS A 1 126 ? 9.583 11.961 -1.594 1.00 76.00 126 HIS A N 1
ATOM 891 C CA . HIS A 1 126 ? 9.927 12.404 -0.257 1.00 76.00 126 HIS A CA 1
ATOM 892 C C . HIS A 1 126 ? 11.032 13.465 -0.431 1.00 76.00 126 HIS A C 1
ATOM 894 O O . HIS A 1 126 ? 12.183 13.140 -0.659 1.00 76.00 126 HIS A O 1
ATOM 900 N N . GLY A 1 127 ? 10.689 14.751 -0.486 1.00 66.12 127 GLY A N 1
ATOM 901 C CA . GLY A 1 127 ? 11.641 15.847 -0.690 1.00 66.12 127 GLY A CA 1
ATOM 902 C C . GLY A 1 127 ? 12.351 16.247 0.605 1.00 66.12 127 GLY A C 1
ATOM 903 O O . GLY A 1 127 ? 11.860 16.001 1.715 1.00 66.12 127 GLY A O 1
ATOM 904 N N . GLY A 1 128 ? 13.518 16.887 0.493 1.00 59.75 128 GLY A N 1
ATOM 905 C CA . GLY A 1 128 ? 14.091 17.630 1.615 1.00 59.75 128 GLY A CA 1
ATOM 906 C C . GLY A 1 128 ? 13.233 18.865 1.920 1.00 59.75 128 GLY A C 1
ATOM 907 O O . GLY A 1 128 ? 12.405 19.250 1.111 1.00 59.75 128 GLY A O 1
ATOM 908 N N . PRO A 1 129 ? 13.394 19.535 3.070 1.00 55.19 129 PRO A N 1
ATOM 909 C CA . PRO A 1 129 ? 12.559 20.684 3.452 1.00 55.19 129 PRO A CA 1
ATOM 910 C C . PRO A 1 129 ? 12.782 21.944 2.590 1.00 55.19 129 PRO A C 1
ATOM 912 O O . PRO A 1 129 ? 12.384 23.035 2.990 1.00 55.19 129 PRO A O 1
ATOM 915 N N . LYS A 1 130 ? 13.489 21.853 1.456 1.00 62.69 130 LYS A N 1
ATOM 916 C CA . LYS A 1 130 ? 13.787 23.033 0.648 1.00 62.69 130 LYS A CA 1
ATOM 917 C C . LYS A 1 130 ? 12.549 23.412 -0.170 1.00 62.69 130 LYS A C 1
ATOM 919 O O . LYS A 1 130 ? 11.984 22.528 -0.805 1.00 62.69 130 LYS A O 1
ATOM 924 N N . PRO A 1 131 ? 12.153 24.695 -0.200 1.00 54.44 131 PRO A N 1
ATOM 925 C CA . PRO A 1 131 ? 10.992 25.166 -0.962 1.00 54.44 131 PRO A CA 1
ATOM 926 C C . PRO A 1 131 ? 11.034 24.835 -2.460 1.00 54.44 131 PRO A C 1
ATOM 928 O O . PRO A 1 131 ? 9.986 24.733 -3.086 1.00 54.44 131 PRO A O 1
ATOM 931 N N . ASP A 1 132 ? 12.235 24.648 -3.013 1.00 61.34 132 ASP A N 1
ATOM 932 C CA . ASP A 1 132 ? 12.450 24.351 -4.434 1.00 61.34 132 ASP A CA 1
ATOM 933 C C . ASP A 1 132 ? 12.430 22.842 -4.747 1.00 61.34 132 ASP A C 1
ATOM 935 O O . ASP A 1 132 ? 12.532 22.451 -5.911 1.00 61.34 132 ASP A O 1
ATOM 939 N N . ASP A 1 133 ? 12.326 21.984 -3.725 1.00 66.25 133 ASP A N 1
ATOM 940 C CA . ASP A 1 133 ? 12.189 20.546 -3.935 1.00 66.25 133 ASP A CA 1
ATOM 941 C C . ASP A 1 133 ? 10.769 20.256 -4.460 1.00 66.25 133 ASP A C 1
ATOM 943 O O . ASP A 1 133 ? 9.790 20.898 -4.080 1.00 66.25 133 ASP A O 1
ATOM 947 N N . LEU A 1 134 ? 10.645 19.299 -5.380 1.00 65.62 134 LEU A N 1
ATOM 948 C CA . LEU A 1 134 ? 9.356 18.873 -5.924 1.00 65.62 134 LEU A CA 1
ATOM 949 C C . LEU A 1 134 ? 8.517 18.272 -4.786 1.00 65.62 134 LEU A C 1
ATOM 951 O O . LEU A 1 134 ? 8.655 17.094 -4.504 1.00 65.62 134 LEU A O 1
ATOM 955 N N . HIS A 1 135 ? 7.670 19.059 -4.123 1.00 70.44 135 HIS A N 1
ATOM 956 C CA . HIS A 1 135 ? 6.825 18.590 -3.007 1.00 70.44 135 HIS A CA 1
ATOM 957 C C . HIS A 1 135 ? 5.490 17.996 -3.447 1.00 70.44 135 HIS A C 1
ATOM 959 O O . HIS A 1 135 ? 4.683 17.604 -2.614 1.00 70.44 135 HIS A O 1
ATOM 965 N N . GLY A 1 136 ? 5.238 17.939 -4.753 1.00 82.44 136 GLY A N 1
ATOM 966 C CA . GLY A 1 136 ? 3.960 17.498 -5.292 1.00 82.44 136 GLY A CA 1
ATOM 967 C C . GLY A 1 136 ? 3.717 16.002 -5.133 1.00 82.44 136 GLY A C 1
ATOM 968 O O . GLY A 1 136 ? 4.627 15.188 -5.283 1.00 82.44 136 GLY A O 1
ATOM 969 N N . ILE A 1 137 ? 2.455 15.648 -4.925 1.00 87.31 137 ILE A N 1
ATOM 970 C CA . ILE A 1 137 ? 1.962 14.326 -5.290 1.00 87.31 137 ILE A CA 1
ATOM 971 C C . ILE A 1 137 ? 1.792 14.331 -6.808 1.00 87.31 137 ILE A C 1
ATOM 973 O O . ILE A 1 137 ? 1.258 15.280 -7.390 1.00 87.31 137 ILE A O 1
ATOM 977 N N . TRP A 1 138 ? 2.257 13.271 -7.449 1.00 91.44 138 TRP A N 1
ATOM 978 C CA . TRP A 1 138 ? 2.178 13.067 -8.887 1.00 91.44 138 TRP A CA 1
ATOM 979 C C . TRP A 1 138 ? 1.173 11.972 -9.205 1.00 91.44 138 TRP A C 1
ATOM 981 O O . TRP A 1 138 ? 0.924 11.085 -8.387 1.00 91.44 138 TRP A O 1
ATOM 991 N N . VAL A 1 139 ? 0.613 12.042 -10.408 1.00 92.75 139 VAL A N 1
ATOM 992 C CA . VAL A 1 139 ? -0.297 11.033 -10.938 1.00 92.75 139 VAL A CA 1
ATOM 993 C C . VAL A 1 139 ? 0.085 10.682 -12.369 1.00 92.75 139 VAL A C 1
ATOM 995 O O . VAL A 1 139 ? 0.490 11.538 -13.158 1.00 92.75 139 VAL A O 1
ATOM 998 N N . ALA A 1 140 ? -0.075 9.414 -12.718 1.00 90.81 140 ALA A N 1
ATOM 999 C CA . ALA A 1 140 ? -0.087 8.941 -14.092 1.00 90.81 140 ALA A CA 1
ATOM 1000 C C . ALA A 1 140 ? -1.239 7.954 -14.243 1.00 90.81 140 ALA A C 1
ATOM 1002 O O . ALA A 1 140 ? -1.497 7.147 -13.351 1.00 90.81 140 ALA A O 1
ATOM 1003 N N . SER A 1 141 ? -1.920 7.997 -15.385 1.00 90.94 141 SER A N 1
ATOM 1004 C CA . SER A 1 141 ? -2.783 6.880 -15.769 1.00 90.94 141 SER A CA 1
ATOM 1005 C C . SER A 1 141 ? -1.944 5.820 -16.497 1.00 90.94 141 SER A C 1
ATOM 1007 O O . SER A 1 141 ? -0.849 6.135 -16.978 1.00 90.94 141 SER A O 1
ATOM 1009 N N . PRO A 1 142 ? -2.435 4.578 -16.647 1.00 83.88 142 PRO A N 1
ATOM 1010 C CA . PRO A 1 142 ? -1.711 3.523 -17.357 1.00 83.88 142 PRO A CA 1
ATOM 1011 C C . PRO A 1 142 ? -1.258 3.894 -18.778 1.00 83.88 142 PRO A C 1
ATOM 1013 O O . PRO A 1 142 ? -0.325 3.289 -19.297 1.00 83.88 142 PRO A O 1
ATOM 1016 N N . ASP A 1 143 ? -1.864 4.893 -19.417 1.00 84.56 143 ASP A N 1
ATOM 1017 C CA . ASP A 1 143 ? -1.582 5.256 -20.811 1.00 84.56 143 ASP A CA 1
ATOM 1018 C C . ASP A 1 143 ? -1.188 6.731 -20.994 1.00 84.56 143 ASP A C 1
ATOM 1020 O O . ASP A 1 143 ? -1.035 7.192 -22.124 1.00 84.56 143 ASP A O 1
ATOM 1024 N N . VAL A 1 144 ? -0.994 7.476 -19.902 1.00 85.31 144 VAL A N 1
ATOM 1025 C CA . VAL A 1 144 ? -0.665 8.909 -19.938 1.00 85.31 144 VAL A CA 1
ATOM 1026 C C . VAL A 1 144 ? 0.612 9.175 -19.145 1.00 85.31 144 VAL A C 1
ATOM 1028 O O . VAL A 1 144 ? 0.862 8.537 -18.125 1.00 85.31 144 VAL A O 1
ATOM 1031 N N . GLU A 1 145 ? 1.420 10.120 -19.626 1.00 88.38 145 GLU A N 1
ATOM 1032 C CA . GLU A 1 145 ? 2.624 10.584 -18.932 1.00 88.38 145 GLU A CA 1
ATOM 1033 C C . GLU A 1 145 ? 2.316 11.155 -17.539 1.00 88.38 145 GLU A C 1
ATOM 1035 O O . GLU A 1 145 ? 1.194 11.581 -17.249 1.00 88.38 145 GLU A O 1
ATOM 1040 N N . ALA A 1 146 ? 3.339 11.168 -16.684 1.00 91.12 146 ALA A N 1
ATOM 1041 C CA . ALA A 1 146 ? 3.267 11.736 -15.346 1.00 91.12 146 ALA A CA 1
ATOM 1042 C C . ALA A 1 146 ? 2.904 13.222 -15.366 1.00 91.12 146 ALA A C 1
ATOM 1044 O O . ALA A 1 146 ? 3.473 14.008 -16.124 1.00 91.12 146 ALA A O 1
ATOM 1045 N N . GLN A 1 147 ? 2.012 13.618 -14.464 1.00 89.94 147 GLN A N 1
ATOM 1046 C CA . GLN A 1 147 ? 1.600 15.006 -14.281 1.00 89.94 147 GLN A CA 1
ATOM 1047 C C . GLN A 1 147 ? 1.601 15.343 -12.787 1.00 89.94 147 GLN A C 1
ATOM 1049 O O . GLN A 1 147 ? 1.299 14.465 -11.968 1.00 89.94 147 GLN A O 1
ATOM 1054 N N . PRO A 1 148 ? 1.917 16.590 -12.396 1.00 86.44 148 PRO A N 1
ATOM 1055 C CA . PRO A 1 148 ? 1.663 17.040 -11.034 1.00 86.44 148 PRO A CA 1
ATOM 1056 C C . PRO A 1 148 ? 0.166 16.902 -10.736 1.00 86.44 148 PRO A C 1
ATOM 1058 O O . PRO A 1 148 ? -0.659 17.404 -11.498 1.00 86.44 148 PRO A O 1
ATOM 1061 N N . PHE A 1 149 ? -0.185 16.217 -9.650 1.00 86.31 149 PHE A N 1
ATOM 1062 C CA . PHE A 1 149 ? -1.575 16.055 -9.226 1.00 86.31 149 PHE A CA 1
ATOM 1063 C C . PHE A 1 149 ? -1.980 17.178 -8.274 1.00 86.31 149 PHE A C 1
ATOM 1065 O O . PHE A 1 149 ? -2.931 17.913 -8.523 1.00 86.31 149 PHE A O 1
ATOM 1072 N N . VAL A 1 150 ? -1.208 17.342 -7.201 1.00 86.75 150 VAL A N 1
ATOM 1073 C CA . VAL A 1 150 ? -1.415 18.375 -6.188 1.00 86.75 150 VAL A CA 1
ATOM 1074 C C . VAL A 1 150 ? -0.075 18.777 -5.589 1.00 86.75 150 VAL A C 1
ATOM 1076 O O . VAL A 1 150 ? 0.809 17.940 -5.414 1.00 86.75 150 VAL A O 1
ATOM 1079 N N . VAL A 1 151 ? 0.068 20.059 -5.254 1.00 82.75 151 VAL A N 1
ATOM 1080 C CA . VAL A 1 151 ? 1.118 20.529 -4.346 1.00 82.75 151 VAL A CA 1
ATOM 1081 C C . VAL A 1 151 ? 0.514 20.541 -2.937 1.00 82.75 151 VAL A C 1
ATOM 1083 O O . VAL A 1 151 ? -0.325 21.400 -2.664 1.00 82.75 151 VAL A O 1
ATOM 1086 N N . PRO A 1 152 ? 0.842 19.559 -2.082 1.00 77.56 152 PRO A N 1
ATOM 1087 C CA . PRO A 1 152 ? 0.301 19.471 -0.733 1.00 77.56 152 PRO A CA 1
ATOM 1088 C C . PRO A 1 152 ? 0.797 20.646 0.115 1.00 77.56 152 PRO A C 1
ATOM 1090 O O . PRO A 1 152 ? 1.840 21.238 -0.178 1.00 77.56 152 PRO A O 1
ATOM 1093 N N . GLN A 1 153 ? 0.056 20.994 1.169 1.00 77.25 153 GLN A N 1
ATOM 1094 C CA . GLN A 1 153 ? 0.479 22.077 2.067 1.00 77.25 153 GLN A CA 1
ATOM 1095 C C . GLN A 1 153 ? 1.662 21.639 2.934 1.00 77.25 153 GLN A C 1
ATOM 1097 O O . GLN A 1 153 ? 2.482 22.458 3.345 1.00 77.25 153 GLN A O 1
ATOM 1102 N N . VAL A 1 154 ? 1.752 20.333 3.190 1.00 82.00 154 VAL A N 1
ATOM 1103 C CA . VAL A 1 154 ? 2.783 19.696 4.007 1.00 82.00 154 VAL A CA 1
ATOM 1104 C C . VAL A 1 154 ? 3.478 18.585 3.233 1.00 82.00 154 VAL A C 1
ATOM 1106 O O . VAL A 1 154 ? 2.908 18.002 2.313 1.00 82.00 154 VAL A O 1
ATOM 1109 N N . ARG A 1 155 ? 4.706 18.233 3.625 1.00 84.25 155 ARG A N 1
ATOM 1110 C CA . ARG A 1 155 ? 5.431 17.129 2.984 1.00 84.25 155 ARG A CA 1
ATOM 1111 C C . ARG A 1 155 ? 4.723 15.803 3.287 1.00 84.25 155 ARG A C 1
ATOM 1113 O O . ARG A 1 155 ? 4.747 15.419 4.460 1.00 84.25 155 ARG A O 1
ATOM 1120 N N . PRO A 1 156 ? 4.176 15.073 2.297 1.00 87.88 156 PRO A 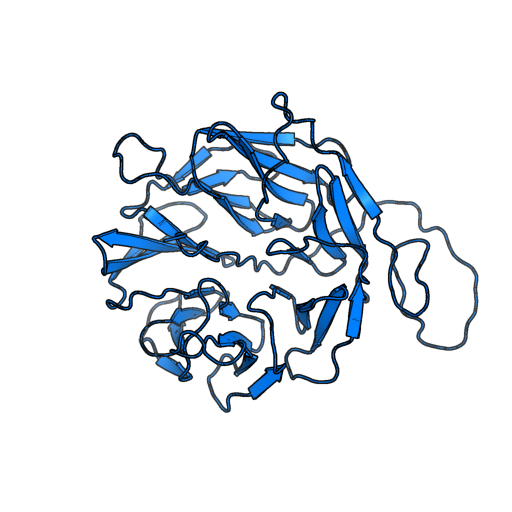N 1
ATOM 1121 C CA . PRO A 1 156 ? 3.553 13.778 2.547 1.00 87.88 156 PRO A CA 1
ATOM 1122 C C . PRO A 1 156 ? 4.567 12.798 3.154 1.00 87.88 156 PRO A C 1
ATOM 1124 O O . PRO A 1 156 ? 5.746 12.812 2.800 1.00 87.88 156 PRO A O 1
ATOM 1127 N N . ASP A 1 157 ? 4.116 11.984 4.102 1.00 85.81 157 ASP A N 1
ATOM 1128 C CA . ASP A 1 157 ? 4.888 10.901 4.726 1.00 85.81 157 ASP A CA 1
ATOM 1129 C C . ASP A 1 157 ? 4.176 9.559 4.492 1.00 85.81 157 ASP A C 1
ATOM 1131 O O . ASP A 1 157 ? 4.828 8.553 4.285 1.00 85.81 157 ASP A O 1
ATOM 1135 N N . ILE A 1 158 ? 2.838 9.521 4.454 1.00 88.88 158 ILE A N 1
ATOM 1136 C CA . ILE A 1 158 ? 2.065 8.297 4.174 1.00 88.88 158 ILE A CA 1
ATOM 1137 C C . ILE A 1 158 ? 0.952 8.610 3.174 1.00 88.88 158 ILE A C 1
ATOM 1139 O O . ILE A 1 158 ? 0.336 9.670 3.274 1.00 88.88 158 ILE A O 1
ATOM 1143 N N . LEU A 1 159 ? 0.679 7.686 2.245 1.00 92.25 159 LEU A N 1
ATOM 1144 C CA . LEU A 1 159 ? -0.477 7.718 1.342 1.00 92.25 159 LEU A CA 1
ATOM 1145 C C . LEU A 1 159 ? -1.476 6.612 1.689 1.00 92.25 159 LEU A C 1
ATOM 1147 O O . LEU A 1 159 ? -1.082 5.507 2.052 1.00 92.25 159 LEU A O 1
ATOM 1151 N N . ALA A 1 160 ? -2.756 6.896 1.478 1.00 94.12 160 ALA A N 1
ATOM 1152 C CA . ALA A 1 160 ? -3.812 5.899 1.362 1.00 94.12 160 ALA A CA 1
ATOM 1153 C C . ALA A 1 160 ? -4.768 6.299 0.230 1.00 94.12 160 ALA A C 1
ATOM 1155 O O . ALA A 1 160 ? -4.952 7.482 -0.058 1.00 94.12 160 ALA A O 1
ATOM 1156 N N . LEU A 1 161 ? -5.379 5.313 -0.416 1.00 94.00 161 LEU A N 1
ATOM 1157 C CA . LEU A 1 161 ? -6.271 5.502 -1.557 1.00 94.00 161 LEU A CA 1
ATOM 1158 C C . LEU A 1 161 ? -7.577 4.751 -1.300 1.00 94.00 161 LEU A C 1
ATOM 1160 O O . LEU A 1 161 ? -7.560 3.668 -0.722 1.00 94.00 161 LEU A O 1
ATOM 1164 N N . 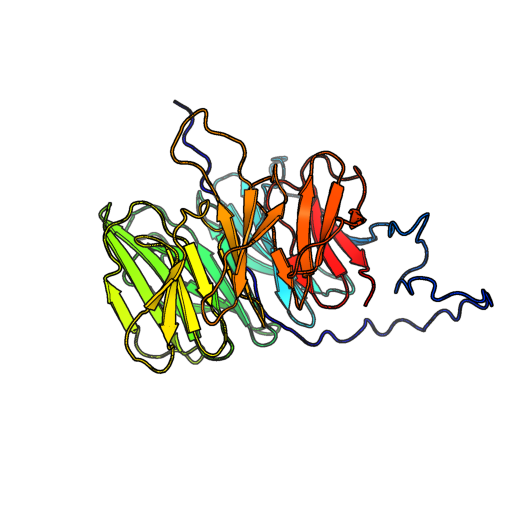ASN A 1 162 ? -8.693 5.313 -1.751 1.00 94.56 162 ASN A N 1
ATOM 1165 C CA . ASN A 1 162 ? -9.926 4.559 -1.961 1.00 94.56 162 ASN A CA 1
ATOM 1166 C C . ASN A 1 162 ? -10.484 4.834 -3.366 1.00 94.56 162 ASN A C 1
ATOM 1168 O O . ASN A 1 162 ? -9.844 5.510 -4.178 1.00 94.56 162 ASN A O 1
ATOM 1172 N N . SER A 1 163 ? -11.693 4.358 -3.668 1.00 94.06 163 SER A N 1
ATOM 1173 C CA . SER A 1 163 ? -12.289 4.545 -4.995 1.00 94.06 163 SER A CA 1
ATOM 1174 C C . SER A 1 163 ? -12.482 6.015 -5.406 1.00 94.06 163 SER A C 1
ATOM 1176 O O . SER A 1 163 ? -12.488 6.306 -6.601 1.00 94.06 163 SER A O 1
ATOM 1178 N N . THR A 1 164 ? -12.580 6.966 -4.468 1.00 95.25 164 THR A N 1
ATOM 1179 C CA . THR A 1 164 ? -12.975 8.363 -4.748 1.00 95.25 164 THR A CA 1
ATOM 1180 C C . THR A 1 164 ? -11.961 9.430 -4.335 1.00 95.25 164 THR A C 1
ATOM 1182 O O . THR A 1 164 ? -11.961 10.523 -4.909 1.00 95.25 164 THR A O 1
ATOM 1185 N N . ARG A 1 165 ? -11.080 9.156 -3.371 1.00 95.62 165 ARG A N 1
ATOM 1186 C CA . ARG A 1 165 ? -10.171 10.132 -2.759 1.00 95.62 165 ARG A CA 1
ATOM 1187 C C . ARG A 1 165 ? -8.779 9.551 -2.546 1.00 95.62 165 ARG A C 1
ATOM 1189 O O . ARG A 1 165 ? -8.613 8.370 -2.251 1.00 95.62 165 ARG A O 1
ATOM 1196 N N . LEU A 1 166 ? -7.792 10.434 -2.651 1.00 95.69 166 LEU A N 1
ATOM 1197 C CA . LEU A 1 166 ? -6.443 10.216 -2.151 1.00 95.69 166 LEU A CA 1
ATOM 1198 C C . LEU A 1 166 ? -6.324 10.895 -0.785 1.00 95.69 166 LEU A C 1
ATOM 1200 O O . LEU A 1 166 ? -6.732 12.049 -0.634 1.00 95.69 166 LEU A O 1
ATOM 1204 N N . PHE A 1 167 ? -5.753 10.189 0.183 1.00 95.19 167 PHE A N 1
ATOM 1205 C CA . PHE A 1 167 ? -5.461 10.680 1.524 1.00 95.19 167 PHE A CA 1
ATOM 1206 C C . PHE A 1 167 ? -3.958 10.659 1.744 1.00 95.19 167 PHE A C 1
ATOM 1208 O O . PHE A 1 167 ? -3.271 9.730 1.312 1.00 95.19 167 PHE A O 1
ATOM 1215 N N . TRP A 1 168 ? -3.446 11.655 2.452 1.00 93.69 168 TRP A N 1
ATOM 1216 C CA . TRP A 1 168 ? -2.069 11.641 2.901 1.00 93.69 168 TRP A CA 1
ATOM 1217 C C . TRP A 1 168 ? -1.935 12.272 4.273 1.00 93.69 168 TRP A C 1
ATOM 1219 O O . TRP A 1 168 ? -2.661 13.196 4.630 1.00 93.69 168 TRP A O 1
ATOM 1229 N N . ILE A 1 169 ? -0.989 11.759 5.050 1.00 90.75 169 ILE A N 1
ATOM 1230 C CA . ILE A 1 169 ? -0.519 12.451 6.243 1.00 90.75 169 ILE A CA 1
ATOM 1231 C C . ILE A 1 169 ? 0.823 13.062 5.897 1.00 90.75 169 ILE A C 1
ATOM 1233 O O . ILE A 1 169 ? 1.718 12.344 5.447 1.00 90.75 169 ILE A O 1
ATOM 1237 N N . GLY A 1 170 ? 0.967 14.366 6.107 1.00 87.81 170 GLY A N 1
ATOM 1238 C CA . GLY A 1 170 ? 2.236 15.049 5.929 1.00 87.81 170 GLY A CA 1
ATOM 1239 C C . GLY A 1 170 ? 2.761 15.711 7.194 1.00 87.81 170 GLY A C 1
ATOM 1240 O O . GLY A 1 170 ? 2.031 15.950 8.156 1.00 87.81 170 GLY A O 1
ATOM 1241 N N . LEU A 1 171 ? 4.064 15.977 7.183 1.00 83.56 171 LEU A N 1
ATOM 1242 C CA . LEU A 1 171 ? 4.787 16.628 8.266 1.00 83.56 171 LEU A CA 1
ATOM 1243 C C . LEU A 1 171 ? 4.910 18.126 7.964 1.00 83.56 171 LEU A C 1
ATOM 1245 O O . LEU A 1 171 ? 5.554 18.494 6.981 1.00 83.56 171 LEU A O 1
ATOM 1249 N N . GLU A 1 172 ? 4.315 18.965 8.812 1.00 77.31 172 GLU A N 1
ATOM 1250 C CA . GLU A 1 172 ? 4.438 20.427 8.734 1.00 77.31 172 GLU A CA 1
ATOM 1251 C C . GLU A 1 172 ? 5.731 20.864 9.441 1.00 77.31 172 GLU A C 1
ATOM 1253 O O . GLU A 1 172 ? 6.776 21.020 8.818 1.00 77.31 172 GLU A O 1
ATOM 1258 N N . ASP A 1 173 ? 5.683 20.912 10.772 1.00 72.94 173 ASP A N 1
ATOM 1259 C CA . ASP A 1 173 ? 6.791 21.193 11.674 1.00 72.94 173 ASP A CA 1
ATOM 1260 C C . ASP A 1 173 ? 6.655 20.251 12.872 1.00 72.94 173 ASP A C 1
ATOM 1262 O O . ASP A 1 173 ? 5.628 20.236 13.553 1.00 72.94 173 ASP A O 1
ATOM 1266 N N . ARG A 1 174 ? 7.666 19.411 13.139 1.00 67.94 174 ARG A N 1
ATOM 1267 C CA . ARG A 1 174 ? 7.584 18.402 14.217 1.00 67.94 174 ARG A CA 1
ATOM 1268 C C . ARG A 1 174 ? 7.145 19.055 15.540 1.00 67.94 174 ARG A C 1
ATOM 1270 O O . ARG A 1 174 ? 7.798 20.011 15.957 1.00 67.94 174 ARG A O 1
ATOM 1277 N N . PRO A 1 175 ? 6.131 18.518 16.251 1.00 71.56 175 PRO A N 1
ATOM 1278 C CA . PRO A 1 175 ? 5.471 17.215 16.080 1.00 71.56 175 PRO A CA 1
ATOM 1279 C C . PRO A 1 175 ? 4.099 17.270 15.371 1.00 71.56 175 PRO A C 1
ATOM 1281 O O . PRO A 1 175 ? 3.263 16.399 15.604 1.00 71.56 175 PRO A O 1
ATOM 1284 N N . LYS A 1 176 ? 3.821 18.298 14.563 1.00 82.94 176 LYS A N 1
ATOM 1285 C CA . LYS A 1 176 ? 2.524 18.447 13.897 1.00 82.94 176 LYS A CA 1
ATOM 1286 C C . LYS A 1 176 ? 2.451 17.626 12.613 1.00 82.94 176 LYS A C 1
ATOM 1288 O O . LYS A 1 176 ? 3.295 17.767 11.725 1.00 82.94 176 LYS A O 1
ATOM 1293 N N . TYR A 1 177 ? 1.409 16.806 12.533 1.00 87.06 177 TYR A N 1
ATOM 1294 C CA . TYR A 1 177 ? 1.018 16.089 11.329 1.00 87.06 177 TYR A CA 1
ATOM 1295 C C . TYR A 1 177 ? -0.331 16.609 10.840 1.00 87.06 177 TYR A C 1
ATOM 1297 O O . TYR A 1 177 ? -1.256 16.829 11.629 1.00 87.06 177 TYR A O 1
ATOM 1305 N N . LEU A 1 178 ? -0.447 16.784 9.531 1.00 90.56 178 LEU A N 1
ATOM 1306 C CA . LEU A 1 178 ? -1.678 17.211 8.882 1.00 90.56 178 LEU A CA 1
ATOM 1307 C C . LEU A 1 178 ? -2.211 16.045 8.059 1.00 90.56 178 LEU A C 1
ATOM 1309 O O . LEU A 1 178 ? -1.475 15.479 7.249 1.00 90.56 178 LEU A O 1
ATOM 1313 N N . LEU A 1 179 ? -3.472 15.681 8.285 1.00 92.62 179 LEU A N 1
ATOM 1314 C CA . LEU A 1 179 ? -4.198 14.802 7.383 1.00 92.62 179 LEU A CA 1
ATOM 1315 C C . LEU A 1 179 ? -4.785 15.685 6.301 1.00 92.62 179 LEU A C 1
ATOM 1317 O O . LEU A 1 179 ? -5.570 16.591 6.575 1.00 92.62 179 LEU A O 1
ATOM 1321 N N . GLU A 1 180 ? -4.446 15.371 5.071 1.00 94.06 180 GLU A N 1
ATOM 1322 C CA . GLU A 1 180 ? -4.981 16.038 3.908 1.00 94.06 180 GLU A CA 1
ATOM 1323 C C . GLU A 1 180 ? -5.616 15.007 2.982 1.00 94.06 180 GLU A C 1
ATOM 1325 O O . GLU A 1 180 ? -5.285 13.816 2.986 1.00 94.06 180 GLU A O 1
ATOM 1330 N N . SER A 1 181 ? -6.581 15.461 2.196 1.00 95.19 181 SER A N 1
ATOM 1331 C CA . SER A 1 181 ? -7.215 14.618 1.196 1.00 95.19 181 SER A CA 1
ATOM 1332 C C . SER A 1 181 ? -7.719 15.427 0.018 1.00 95.19 181 SER A C 1
ATOM 1334 O O . SER A 1 181 ? -8.053 16.605 0.138 1.00 95.19 181 SER A O 1
ATOM 1336 N N . MET A 1 182 ? -7.819 14.772 -1.131 1.00 95.31 182 MET A N 1
ATOM 1337 C CA . MET A 1 182 ? -8.359 15.360 -2.351 1.00 95.31 182 MET A CA 1
ATOM 1338 C C . MET A 1 182 ? -9.182 14.319 -3.104 1.00 95.31 182 MET A C 1
ATOM 1340 O O . MET A 1 182 ? -8.879 13.125 -3.073 1.00 95.31 182 MET A O 1
ATOM 1344 N N . SER A 1 183 ? -10.235 14.770 -3.786 1.00 95.50 183 SER A N 1
ATOM 1345 C CA . SER A 1 183 ? -10.910 13.948 -4.795 1.00 95.50 183 SER A CA 1
ATOM 1346 C C . SER A 1 183 ? -9.906 13.500 -5.854 1.00 95.50 183 SER A C 1
ATOM 1348 O O . SER A 1 183 ? -9.070 14.280 -6.300 1.00 95.50 183 SER A O 1
ATOM 1350 N N . ARG A 1 184 ? -10.009 12.254 -6.311 1.00 92.25 184 ARG A N 1
ATOM 1351 C CA . ARG A 1 184 ? -9.137 11.725 -7.373 1.00 92.25 184 ARG A CA 1
ATOM 1352 C C . ARG A 1 184 ? -9.289 12.445 -8.709 1.00 92.25 184 ARG A C 1
ATOM 1354 O O . ARG A 1 184 ? -8.377 12.416 -9.526 1.00 92.25 184 ARG A O 1
ATOM 1361 N N . ALA A 1 185 ? -10.422 13.111 -8.921 1.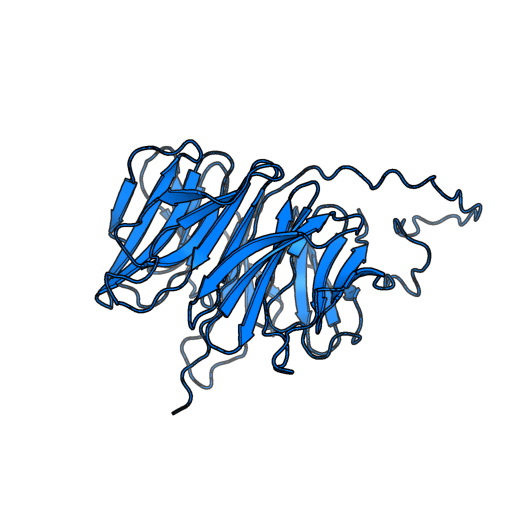00 90.88 185 ALA A N 1
ATOM 1362 C CA . ALA A 1 185 ? -10.635 13.983 -10.072 1.00 90.88 185 ALA A CA 1
ATOM 1363 C C . ALA A 1 185 ? -9.917 15.346 -9.938 1.00 90.88 185 ALA A C 1
ATOM 1365 O O . ALA A 1 185 ? -10.083 16.208 -10.799 1.00 90.88 185 ALA A O 1
ATOM 1366 N N . GLY A 1 186 ? -9.150 15.555 -8.864 1.00 90.81 186 GLY A N 1
ATOM 1367 C CA . GLY A 1 186 ? -8.621 16.852 -8.458 1.00 90.81 186 GLY A CA 1
ATOM 1368 C C . GLY A 1 186 ? -9.645 17.662 -7.657 1.00 90.81 186 GLY A C 1
ATOM 1369 O O . GLY A 1 186 ? -10.739 17.185 -7.342 1.00 90.81 186 GLY A O 1
ATOM 1370 N N . GLY A 1 187 ? -9.297 18.904 -7.326 1.00 93.06 187 GLY A N 1
ATOM 1371 C CA . GLY A 1 187 ? -10.176 19.838 -6.620 1.00 93.06 187 GLY A CA 1
ATOM 1372 C C . GLY A 1 187 ? -9.468 20.554 -5.478 1.00 93.06 187 GLY A C 1
ATOM 1373 O O . GLY A 1 187 ? -8.248 20.701 -5.488 1.00 93.06 187 GLY A O 1
ATOM 1374 N N . GLU A 1 188 ? -10.244 21.018 -4.502 1.00 94.06 188 GLU A N 1
ATOM 1375 C CA . GLU A 1 188 ? -9.699 21.615 -3.282 1.00 94.06 188 GLU A CA 1
ATOM 1376 C C . GLU A 1 188 ? -9.130 20.538 -2.347 1.00 94.06 188 GLU A C 1
ATOM 1378 O O . GLU A 1 188 ? -9.649 19.419 -2.268 1.00 94.06 188 GLU A O 1
ATOM 1383 N N . ILE A 1 189 ? -8.052 20.890 -1.641 1.00 93.75 189 ILE A N 1
ATOM 1384 C CA . ILE A 1 189 ? -7.496 20.071 -0.561 1.00 93.75 189 ILE A CA 1
ATOM 1385 C C . ILE A 1 189 ? -8.376 20.259 0.680 1.00 93.75 189 ILE A C 1
ATOM 1387 O O . ILE A 1 189 ? -8.580 21.383 1.136 1.00 93.75 189 ILE A O 1
ATOM 1391 N N . ASP A 1 190 ? -8.863 19.154 1.239 1.00 93.44 190 ASP A N 1
ATOM 1392 C CA . ASP A 1 190 ? -9.487 19.097 2.564 1.00 93.44 190 ASP A CA 1
ATOM 1393 C C . ASP A 1 190 ? -8.398 18.757 3.585 1.00 93.44 190 ASP A C 1
ATOM 1395 O O . ASP A 1 190 ? -7.931 17.615 3.631 1.00 93.44 190 ASP A O 1
ATOM 1399 N N . SER A 1 191 ? -7.978 19.760 4.357 1.00 92.31 191 SER A N 1
ATOM 1400 C CA . SER A 1 191 ? -6.927 19.649 5.373 1.00 92.31 191 SER A CA 1
ATOM 1401 C C . SER A 1 191 ? -7.535 19.648 6.774 1.00 92.31 191 SER A C 1
ATOM 1403 O O . SER A 1 191 ? -8.362 20.496 7.117 1.00 92.31 191 SER A O 1
ATOM 1405 N N . ARG A 1 192 ? -7.099 18.708 7.613 1.00 88.94 192 ARG A N 1
ATOM 1406 C CA . ARG A 1 192 ? -7.532 18.564 9.006 1.00 88.94 192 ARG A CA 1
ATOM 1407 C C . ARG A 1 192 ? -6.318 18.334 9.885 1.00 88.94 192 ARG A C 1
ATOM 1409 O O . ARG A 1 192 ? -5.521 17.430 9.628 1.00 88.94 192 ARG A O 1
ATOM 1416 N N . GLU A 1 193 ? -6.186 19.132 10.940 1.00 81.19 193 GLU A N 1
ATOM 1417 C CA . GLU A 1 193 ? -5.156 18.883 11.945 1.00 81.19 193 GLU A CA 1
ATOM 1418 C C . GLU A 1 193 ? -5.375 17.497 12.553 1.00 81.19 193 GLU A C 1
ATOM 1420 O O . GLU A 1 193 ? -6.442 17.193 13.092 1.00 81.19 193 GLU A O 1
ATOM 1425 N N . THR A 1 194 ? -4.353 16.648 12.451 1.00 78.19 194 THR A N 1
ATOM 1426 C CA . THR A 1 194 ? -4.301 15.427 13.250 1.00 78.19 194 THR A CA 1
ATOM 1427 C C . THR A 1 194 ? -3.586 15.745 14.540 1.00 78.19 194 THR A C 1
ATOM 1429 O O . THR A 1 194 ? -2.761 16.659 14.622 1.00 78.19 194 THR A O 1
ATOM 1432 N N . ALA A 1 195 ? -3.921 15.014 15.588 1.00 64.44 195 ALA A N 1
ATOM 1433 C CA . ALA A 1 195 ? -3.347 15.322 16.873 1.00 64.44 195 ALA A CA 1
ATOM 1434 C C . ALA A 1 195 ? -1.895 14.801 16.989 1.00 64.44 195 ALA A C 1
ATOM 1436 O O . ALA A 1 195 ? -1.445 13.917 16.260 1.00 64.44 195 ALA A O 1
ATOM 1437 N N . THR A 1 196 ? -1.139 15.426 17.893 1.00 64.38 196 THR A N 1
ATOM 1438 C CA . THR A 1 196 ? 0.322 15.661 17.850 1.00 64.38 196 THR A CA 1
ATOM 1439 C C . THR A 1 196 ? 1.226 14.458 18.163 1.00 64.38 196 THR A C 1
ATOM 1441 O O . THR A 1 196 ? 2.291 14.610 18.767 1.00 64.38 196 THR A O 1
ATOM 1444 N N . SER A 1 197 ? 0.803 13.244 17.825 1.00 66.25 197 SER A N 1
ATOM 1445 C CA . SER A 1 197 ? 1.589 12.034 18.064 1.00 66.25 197 SER A CA 1
ATOM 1446 C C . SER A 1 197 ? 2.723 11.935 17.038 1.00 66.25 197 SER A C 1
ATOM 1448 O O . SER A 1 197 ? 2.498 12.079 15.845 1.00 66.25 197 SER A O 1
ATOM 1450 N N . GLY A 1 198 ? 3.950 11.653 17.493 1.00 72.25 198 GLY A N 1
ATOM 1451 C CA . GLY A 1 198 ? 5.130 11.462 16.636 1.00 72.25 198 GLY A CA 1
ATOM 1452 C C . GLY A 1 198 ? 5.019 10.305 15.630 1.00 72.25 198 GLY A C 1
ATOM 1453 O O . GLY A 1 198 ? 5.859 10.215 14.733 1.00 72.25 198 GLY A O 1
ATOM 1454 N N . TRP A 1 199 ? 4.006 9.452 15.784 1.00 77.62 199 TRP A N 1
ATOM 1455 C CA . TRP A 1 199 ? 3.764 8.248 15.001 1.00 77.62 199 TRP A CA 1
ATOM 1456 C C . TRP A 1 199 ? 2.497 8.392 14.179 1.00 77.62 199 TRP A C 1
ATOM 1458 O O . TRP A 1 199 ? 1.471 8.851 14.684 1.00 77.62 199 TRP A O 1
ATOM 1468 N N . VAL A 1 200 ? 2.582 7.951 12.929 1.00 84.44 200 VAL A N 1
ATOM 1469 C CA . VAL A 1 200 ? 1.496 8.025 11.961 1.00 84.44 200 VAL A CA 1
ATOM 1470 C C . VAL A 1 200 ? 1.333 6.679 11.268 1.00 84.44 200 VAL A C 1
ATOM 1472 O O . VAL A 1 200 ? 2.304 5.995 10.940 1.00 84.44 200 VAL A O 1
ATOM 1475 N N . ALA A 1 201 ? 0.081 6.293 11.075 1.00 90.12 201 ALA A N 1
ATOM 1476 C CA . ALA A 1 201 ? -0.324 5.165 10.255 1.00 90.12 201 ALA A CA 1
ATOM 1477 C C . ALA A 1 201 ? -1.684 5.515 9.645 1.00 90.12 201 ALA A C 1
ATOM 1479 O O . ALA A 1 201 ? -2.494 6.165 10.310 1.00 90.12 201 ALA A O 1
ATOM 1480 N N . LEU A 1 202 ? -1.906 5.131 8.389 1.00 93.88 202 LEU 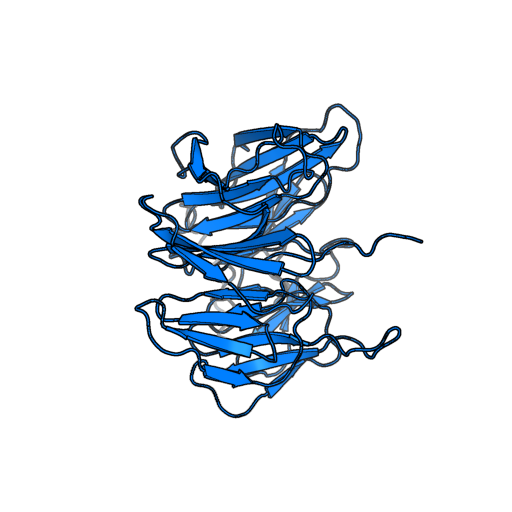A N 1
ATOM 1481 C CA . LEU A 1 202 ? -3.059 5.565 7.605 1.00 93.88 202 LEU A CA 1
ATOM 1482 C C . LEU A 1 202 ? -3.513 4.435 6.688 1.00 93.88 202 LEU A C 1
ATOM 1484 O O . LEU A 1 202 ? -2.744 4.009 5.843 1.00 93.88 202 LEU A O 1
ATOM 1488 N N . ALA A 1 203 ? -4.762 4.007 6.802 1.00 95.44 203 ALA A N 1
ATOM 1489 C CA . ALA A 1 203 ? -5.397 3.113 5.839 1.00 95.44 203 ALA A CA 1
ATOM 1490 C C . ALA A 1 203 ? -6.778 3.655 5.479 1.00 95.44 203 ALA A C 1
ATOM 1492 O O . ALA A 1 203 ? -7.377 4.388 6.263 1.00 95.44 203 ALA A O 1
ATOM 1493 N N . ALA A 1 204 ? -7.300 3.296 4.313 1.00 95.75 204 ALA A N 1
ATOM 1494 C CA . ALA A 1 204 ? -8.631 3.702 3.887 1.00 95.75 204 ALA A CA 1
ATOM 1495 C C . ALA A 1 204 ? -9.347 2.535 3.213 1.00 95.75 204 ALA A C 1
ATOM 1497 O O . ALA A 1 204 ? -8.711 1.700 2.573 1.00 95.75 204 ALA A O 1
ATOM 1498 N N . ASP A 1 205 ? -10.668 2.517 3.342 1.00 95.19 205 ASP A N 1
ATOM 1499 C CA . ASP A 1 205 ? -11.555 1.831 2.411 1.00 95.19 205 ASP A CA 1
ATOM 1500 C C . ASP A 1 205 ? -12.550 2.843 1.809 1.00 95.19 205 ASP A C 1
ATOM 1502 O O . ASP A 1 205 ? -12.341 4.060 1.872 1.00 95.19 205 ASP A O 1
ATOM 1506 N N . ASP A 1 206 ? -13.613 2.368 1.164 1.00 94.81 206 ASP A N 1
ATOM 1507 C CA . ASP A 1 206 ? -14.603 3.252 0.540 1.00 94.81 206 ASP A CA 1
ATOM 1508 C C . ASP A 1 206 ? -15.519 3.972 1.543 1.00 94.81 206 ASP A C 1
ATOM 1510 O O . ASP A 1 206 ? -16.113 4.998 1.209 1.00 94.81 206 ASP A O 1
ATOM 1514 N N . GLU A 1 207 ? -15.620 3.483 2.779 1.00 96.50 207 GLU A N 1
ATOM 1515 C CA . GLU A 1 207 ? -16.525 4.006 3.806 1.00 96.50 207 GLU A CA 1
ATOM 1516 C C . GLU A 1 207 ? -15.783 4.815 4.879 1.00 96.50 207 GLU A C 1
ATOM 1518 O O . GLU A 1 207 ? -16.283 5.840 5.365 1.00 96.50 207 GLU A O 1
ATOM 1523 N N . TYR A 1 208 ? -14.582 4.376 5.251 1.00 97.19 208 TYR A N 1
ATOM 1524 C CA . TYR A 1 208 ? -13.861 4.828 6.428 1.00 97.19 208 TYR A CA 1
ATOM 1525 C C . TYR A 1 208 ? -12.373 5.068 6.179 1.00 97.19 208 TYR A C 1
ATOM 1527 O O . TYR A 1 208 ? -11.684 4.352 5.454 1.00 97.19 208 TYR A O 1
ATOM 1535 N N . LEU A 1 209 ? -11.864 6.072 6.887 1.00 96.56 209 LEU A N 1
ATOM 1536 C CA . LEU A 1 209 ? -10.448 6.332 7.065 1.00 96.56 209 LEU A CA 1
ATOM 1537 C C . LEU A 1 209 ? -10.008 5.811 8.436 1.00 96.56 209 LEU A C 1
ATOM 1539 O O . LEU A 1 209 ? -10.654 6.098 9.445 1.00 96.56 209 LEU A O 1
ATOM 1543 N N . TYR A 1 210 ? -8.892 5.095 8.478 1.00 96.25 210 TYR A N 1
ATOM 1544 C CA . TYR A 1 210 ? -8.308 4.517 9.682 1.00 96.25 210 TYR A CA 1
ATOM 1545 C C . TYR A 1 210 ? -6.958 5.159 9.965 1.00 96.25 210 TYR A C 1
ATOM 1547 O O . TYR A 1 210 ? -6.104 5.239 9.082 1.00 96.25 210 TYR A O 1
ATOM 1555 N N . GLN A 1 211 ? -6.765 5.630 11.193 1.00 94.56 211 GLN A N 1
ATOM 1556 C CA . GLN A 1 211 ? -5.580 6.386 11.592 1.00 94.56 211 GLN A CA 1
ATOM 1557 C C . GLN A 1 211 ? -5.105 5.994 12.984 1.00 94.56 211 GLN A C 1
ATOM 1559 O O . GLN A 1 211 ? -5.911 5.638 13.845 1.00 94.56 211 GLN A O 1
ATOM 1564 N N . PHE A 1 212 ? -3.802 6.127 13.225 1.00 92.12 212 PHE A N 1
ATOM 1565 C CA . PHE A 1 212 ? -3.255 6.097 14.578 1.00 92.12 212 PHE A CA 1
ATOM 1566 C C . PHE A 1 212 ? -3.120 7.507 15.151 1.00 92.12 212 PHE A C 1
ATOM 1568 O O . PHE A 1 212 ? -2.530 8.383 14.521 1.00 92.12 212 PHE A O 1
ATOM 1575 N N . HIS A 1 213 ? -3.621 7.701 16.370 1.00 84.19 213 HIS A N 1
ATOM 1576 C CA . HIS A 1 213 ? -3.402 8.930 17.129 1.00 84.19 213 HIS A CA 1
ATOM 1577 C C . HIS A 1 213 ? -3.155 8.644 18.621 1.00 84.19 213 HIS A C 1
ATOM 1579 O O . HIS A 1 213 ? -2.086 8.949 19.143 1.00 84.19 213 HIS A O 1
ATOM 1585 N N . ASP A 1 214 ? -4.129 8.011 19.274 1.00 86.31 214 ASP A N 1
ATOM 1586 C CA . ASP A 1 214 ? -4.087 7.506 20.654 1.00 86.31 214 ASP A CA 1
ATOM 1587 C C . ASP A 1 214 ? -4.810 6.152 20.666 1.00 86.31 214 ASP A C 1
ATOM 1589 O O . ASP A 1 214 ? -5.901 5.984 21.211 1.00 86.31 214 ASP A O 1
ATOM 1593 N N . GLY A 1 215 ? -4.263 5.214 19.898 1.00 92.88 215 GLY A N 1
ATOM 1594 C CA . GLY A 1 215 ? -4.966 4.024 19.426 1.00 92.88 215 GLY A CA 1
ATOM 1595 C C . GLY A 1 215 ? -5.486 4.189 17.998 1.00 92.88 215 GLY A C 1
ATOM 1596 O O . GLY A 1 215 ? -5.243 5.204 17.336 1.00 92.88 215 GLY A O 1
ATOM 1597 N N . ILE A 1 216 ? -6.176 3.157 17.518 1.00 95.44 216 ILE A N 1
ATOM 1598 C CA . ILE A 1 216 ? -6.719 3.103 16.162 1.00 95.44 216 ILE A CA 1
ATOM 1599 C C . ILE A 1 216 ? -8.080 3.790 16.145 1.00 95.44 216 ILE A C 1
ATOM 1601 O O . ILE A 1 216 ? -9.006 3.404 16.864 1.00 95.44 216 ILE A O 1
ATOM 1605 N N . VAL A 1 217 ? -8.197 4.810 15.305 1.00 95.50 217 VAL A N 1
ATOM 1606 C CA . VAL A 1 217 ? -9.385 5.641 15.141 1.00 95.50 217 VAL A CA 1
ATOM 1607 C C . VAL A 1 217 ? -9.949 5.441 13.743 1.00 95.50 217 VAL A C 1
ATOM 1609 O O . VAL A 1 217 ? -9.204 5.384 12.768 1.00 95.50 217 VAL A O 1
ATOM 1612 N N . ARG A 1 218 ? -11.274 5.350 13.654 1.00 96.44 218 ARG A N 1
ATOM 1613 C CA . ARG A 1 218 ? -12.038 5.235 12.415 1.00 96.44 218 ARG A CA 1
ATOM 1614 C C . ARG A 1 218 ? -12.876 6.490 12.200 1.00 96.44 218 ARG A C 1
ATOM 1616 O O . ARG A 1 218 ? -13.653 6.861 13.079 1.00 96.44 218 ARG A O 1
ATOM 1623 N N . THR A 1 219 ? -12.783 7.088 11.020 1.00 95.81 219 THR A N 1
ATOM 1624 C CA . THR A 1 219 ? -13.511 8.305 10.639 1.00 95.81 219 THR A CA 1
ATOM 1625 C C . THR A 1 219 ? -14.329 8.053 9.371 1.00 95.81 219 THR A C 1
ATOM 1627 O O . THR A 1 219 ? -13.749 7.616 8.377 1.00 95.81 219 THR A O 1
ATOM 1630 N N . PRO A 1 220 ? -15.648 8.322 9.350 1.00 96.81 220 PRO A N 1
ATOM 1631 C CA . PRO A 1 220 ? -16.438 8.210 8.124 1.00 96.81 220 PRO A CA 1
ATOM 1632 C C . PRO A 1 220 ? -15.952 9.188 7.046 1.00 96.81 220 PRO A C 1
ATOM 1634 O O . PRO A 1 220 ? -15.806 10.387 7.298 1.00 96.81 220 PRO A O 1
ATOM 1637 N N . ILE A 1 221 ? -15.740 8.696 5.825 1.00 94.75 221 ILE A N 1
ATOM 1638 C CA . ILE A 1 221 ? -15.237 9.514 4.706 1.00 94.75 221 ILE A CA 1
ATOM 1639 C C . ILE A 1 221 ? -16.276 10.538 4.246 1.00 94.75 221 ILE A C 1
ATOM 1641 O O . ILE A 1 221 ? -15.917 11.658 3.879 1.00 94.75 221 ILE A O 1
ATOM 1645 N N . ALA A 1 222 ? -17.562 10.191 4.349 1.00 93.12 222 ALA A N 1
ATOM 1646 C CA . ALA A 1 222 ? -18.687 11.091 4.095 1.00 93.12 222 ALA A CA 1
ATOM 1647 C C . ALA A 1 222 ? -18.823 12.232 5.131 1.00 93.12 222 ALA A C 1
ATOM 1649 O O . ALA A 1 222 ? -19.714 13.070 5.007 1.00 93.12 222 ALA A O 1
ATOM 1650 N N . GLY A 1 223 ? -17.948 12.277 6.141 1.00 90.62 223 GLY A N 1
ATOM 1651 C CA . GLY A 1 223 ? -18.033 13.192 7.274 1.00 90.62 223 GLY A CA 1
ATOM 1652 C C . GLY A 1 223 ? -18.754 12.575 8.472 1.00 90.62 223 GLY A C 1
ATOM 1653 O O . GLY A 1 223 ? -19.500 11.605 8.349 1.00 90.62 223 GLY A O 1
ATOM 1654 N N . GLY A 1 224 ? -18.500 13.135 9.653 1.00 94.25 224 GLY A N 1
ATOM 1655 C CA . GLY A 1 224 ? -19.002 12.633 10.931 1.00 94.25 224 GLY A CA 1
ATOM 1656 C C . GLY A 1 224 ? -17.900 12.530 11.980 1.00 94.25 224 GLY A C 1
ATOM 1657 O O . GLY A 1 224 ? -16.745 12.883 11.726 1.00 94.25 224 GLY A O 1
ATOM 1658 N N . ASP A 1 225 ? -18.280 12.043 13.157 1.00 94.56 225 ASP A N 1
ATOM 1659 C CA . ASP A 1 225 ? -17.367 11.910 14.285 1.00 94.56 225 ASP A CA 1
ATOM 1660 C C . ASP A 1 225 ? -16.431 10.711 14.118 1.00 94.56 225 ASP A C 1
ATOM 1662 O O . ASP A 1 225 ? -16.814 9.625 13.672 1.00 94.56 225 ASP A O 1
ATOM 1666 N N . SER A 1 226 ? -15.185 10.915 14.527 1.00 94.38 226 SER A N 1
ATOM 1667 C CA . SER A 1 226 ? -14.189 9.859 14.643 1.00 94.38 226 SER A CA 1
ATOM 1668 C C . SER A 1 226 ? -14.452 8.995 15.878 1.00 94.38 226 SER A C 1
ATOM 1670 O O . SER A 1 226 ? -14.734 9.509 16.958 1.00 94.38 226 SER A O 1
ATOM 1672 N N . VAL A 1 227 ? -14.298 7.678 15.742 1.00 95.94 227 VAL A N 1
ATOM 1673 C CA . VAL A 1 227 ? -14.494 6.708 16.828 1.00 95.94 227 VAL A CA 1
ATOM 1674 C C . VAL A 1 227 ? -13.217 5.903 17.031 1.00 95.94 227 VAL A C 1
ATOM 1676 O O . VAL A 1 227 ? -12.712 5.294 16.089 1.00 95.94 227 VAL A O 1
ATOM 1679 N N . LYS A 1 228 ? -12.700 5.867 18.262 1.00 95.94 228 LYS A N 1
ATOM 1680 C CA . LYS A 1 228 ? -11.613 4.955 18.642 1.00 95.94 228 LYS A CA 1
ATOM 1681 C C . LYS A 1 228 ? -12.144 3.522 18.648 1.00 95.94 228 LYS A C 1
ATOM 1683 O O . LYS A 1 228 ? -13.097 3.227 19.364 1.00 95.94 228 LYS A O 1
ATOM 1688 N N . ILE A 1 229 ? -11.544 2.655 17.836 1.00 97.56 229 ILE A N 1
ATOM 1689 C CA . ILE A 1 229 ? -11.957 1.254 17.689 1.00 97.56 229 ILE A CA 1
ATOM 1690 C C . ILE A 1 229 ? -11.024 0.285 18.413 1.00 97.56 229 ILE A C 1
ATOM 1692 O O . ILE A 1 229 ? -11.474 -0.793 18.781 1.00 97.56 229 ILE A O 1
ATOM 1696 N N . ALA A 1 230 ? -9.763 0.656 18.648 1.00 96.75 230 ALA A N 1
ATOM 1697 C CA . ALA A 1 230 ? -8.808 -0.181 19.368 1.00 96.75 230 ALA A CA 1
ATOM 1698 C C . ALA A 1 230 ? -7.752 0.646 20.110 1.00 96.75 230 ALA A C 1
ATOM 1700 O O . ALA A 1 230 ? -7.388 1.744 19.682 1.00 96.75 230 ALA A O 1
ATOM 1701 N N . ASP A 1 231 ? -7.220 0.076 21.187 1.00 94.75 231 ASP A N 1
ATOM 1702 C CA . ASP A 1 231 ? -5.918 0.447 21.740 1.00 94.75 231 ASP A CA 1
ATOM 1703 C C . ASP A 1 231 ? -4.795 -0.292 20.997 1.00 94.75 231 ASP A C 1
ATOM 1705 O O . ASP A 1 231 ? -5.023 -1.337 20.384 1.00 94.75 231 ASP A O 1
ATOM 1709 N N . GLY A 1 232 ? -3.576 0.238 21.084 1.00 90.75 232 GLY A N 1
ATOM 1710 C CA . GLY A 1 232 ? -2.390 -0.346 20.455 1.00 90.75 232 GLY A CA 1
ATOM 1711 C C . GLY A 1 232 ? -1.655 0.654 19.572 1.00 90.75 232 GLY A C 1
ATOM 1712 O O . GLY A 1 232 ? -2.252 1.583 19.024 1.00 90.75 232 GLY A O 1
ATOM 1713 N N . ARG A 1 233 ? -0.337 0.472 19.461 1.00 91.81 233 ARG A N 1
ATOM 1714 C CA . ARG A 1 233 ? 0.547 1.341 18.679 1.00 91.81 233 ARG A CA 1
ATOM 1715 C C . ARG A 1 233 ? 1.050 0.591 17.445 1.00 91.81 233 ARG A C 1
ATOM 1717 O O . ARG A 1 233 ? 1.880 -0.311 17.598 1.00 91.81 233 ARG A O 1
ATOM 1724 N N . PRO A 1 234 ? 0.602 0.950 16.232 1.00 92.12 234 PRO A N 1
ATOM 1725 C CA . PRO A 1 234 ? 1.124 0.336 15.031 1.00 92.12 234 PRO A CA 1
ATOM 1726 C C . PRO A 1 234 ? 2.592 0.715 14.842 1.00 92.12 234 PRO A C 1
ATOM 1728 O O . PRO A 1 234 ? 3.021 1.826 15.163 1.00 92.12 234 PRO A O 1
ATOM 1731 N N . CYS A 1 235 ? 3.365 -0.206 14.282 1.00 89.75 235 CYS A N 1
ATOM 1732 C CA . CYS A 1 235 ? 4.616 0.136 13.635 1.00 89.75 235 CYS A CA 1
ATOM 1733 C C . CYS A 1 235 ? 4.322 1.145 12.512 1.00 89.75 235 CYS A C 1
ATOM 1735 O O . CYS A 1 235 ? 3.256 1.091 11.886 1.00 89.75 235 CYS A O 1
ATOM 1737 N N . GLU A 1 236 ? 5.256 2.064 12.265 1.00 84.25 236 GLU A N 1
ATOM 1738 C CA . GLU A 1 236 ? 5.129 3.064 11.198 1.00 84.25 236 GLU A CA 1
ATOM 1739 C C . GLU A 1 236 ? 4.749 2.382 9.872 1.00 84.25 236 GLU A C 1
ATOM 1741 O O . GLU A 1 236 ? 5.323 1.353 9.513 1.00 84.25 236 GLU A O 1
ATOM 1746 N N . GLY A 1 237 ? 3.718 2.908 9.204 1.00 82.94 237 GLY A N 1
ATOM 1747 C CA . GLY A 1 237 ? 3.265 2.411 7.903 1.00 82.94 237 GLY A CA 1
ATOM 1748 C C . GLY A 1 237 ? 2.635 1.011 7.881 1.00 82.94 237 GLY A C 1
ATOM 1749 O O . GLY A 1 237 ? 2.396 0.505 6.797 1.00 82.94 237 GLY A O 1
ATOM 1750 N N . SER A 1 238 ? 2.353 0.380 9.026 1.00 91.19 238 SER A N 1
ATOM 1751 C CA . SER A 1 238 ? 1.859 -1.012 9.070 1.00 91.19 238 SER A CA 1
ATOM 1752 C C . SER A 1 238 ? 0.335 -1.171 9.139 1.00 91.19 238 SER A C 1
ATOM 1754 O O . SER A 1 238 ? -0.143 -2.283 9.325 1.00 91.19 238 SER A O 1
ATOM 1756 N N . LEU A 1 239 ? -0.446 -0.090 9.057 1.00 94.44 239 LEU A N 1
ATOM 1757 C CA . LEU A 1 239 ? -1.908 -0.150 9.188 1.00 94.44 239 LEU A CA 1
ATOM 1758 C C . LEU A 1 239 ? -2.557 -0.489 7.841 1.00 94.44 239 LEU A C 1
ATOM 1760 O O . LEU A 1 239 ? -2.260 0.147 6.841 1.00 94.44 239 LEU A O 1
ATOM 1764 N N . VAL A 1 240 ? -3.468 -1.457 7.812 1.00 94.75 240 VAL A N 1
ATOM 1765 C CA . VAL A 1 240 ? -4.118 -1.948 6.587 1.00 94.75 240 VAL A CA 1
ATOM 1766 C C . VAL A 1 240 ? -5.607 -2.179 6.867 1.00 94.75 240 VAL A C 1
ATOM 1768 O O . VAL A 1 240 ? -5.969 -2.588 7.971 1.00 94.75 240 VAL A O 1
ATOM 1771 N N . ALA A 1 241 ? -6.480 -1.910 5.892 1.00 95.75 241 ALA A N 1
ATOM 1772 C CA . ALA A 1 241 ? -7.927 -2.115 6.002 1.00 95.75 241 ALA A CA 1
ATOM 1773 C C . ALA A 1 241 ? -8.428 -3.085 4.919 1.00 95.75 241 ALA A C 1
ATOM 1775 O O . ALA A 1 241 ? -8.278 -2.829 3.730 1.00 95.75 241 ALA A O 1
ATOM 1776 N N . THR A 1 242 ? -9.034 -4.200 5.320 1.00 95.31 242 THR A N 1
ATOM 1777 C CA . THR A 1 242 ? -9.688 -5.159 4.416 1.00 95.31 242 THR A CA 1
ATOM 1778 C C . THR A 1 242 ? -11.197 -4.939 4.414 1.00 95.31 242 THR A C 1
ATOM 1780 O O . THR A 1 242 ? -11.729 -4.152 5.199 1.00 95.31 242 THR A O 1
ATOM 1783 N N . ALA A 1 243 ? -11.926 -5.704 3.595 1.00 94.00 243 ALA A N 1
ATOM 1784 C CA . ALA A 1 243 ? -13.389 -5.712 3.583 1.00 94.00 243 ALA A CA 1
ATOM 1785 C C . ALA A 1 243 ? -14.027 -6.049 4.949 1.00 94.00 243 ALA A C 1
ATOM 1787 O O . ALA A 1 243 ? -15.187 -5.712 5.173 1.00 94.00 243 ALA A O 1
ATOM 1788 N N . ARG A 1 244 ? -13.305 -6.687 5.884 1.00 96.44 244 ARG A N 1
ATOM 1789 C CA . ARG A 1 244 ? -13.851 -7.086 7.197 1.00 96.44 244 ARG A CA 1
ATOM 1790 C C . ARG A 1 244 ? -13.054 -6.576 8.394 1.00 96.44 244 ARG A C 1
ATOM 1792 O O . ARG A 1 244 ? -13.655 -6.350 9.446 1.00 96.44 244 ARG A O 1
ATOM 1799 N N . HIS A 1 245 ? -11.758 -6.333 8.243 1.00 97.62 245 HIS A N 1
ATOM 1800 C CA . HIS A 1 245 ? -10.857 -6.062 9.358 1.00 97.62 245 HIS A CA 1
ATOM 1801 C C . HIS A 1 245 ? -10.005 -4.818 9.153 1.00 97.62 245 HIS A C 1
ATOM 1803 O O . HIS A 1 245 ? -9.757 -4.362 8.041 1.00 97.62 245 HIS A O 1
ATOM 1809 N N . VAL A 1 246 ? -9.515 -4.300 10.272 1.00 97.38 246 VAL A N 1
ATOM 1810 C CA . VAL A 1 246 ? -8.377 -3.386 10.329 1.00 97.38 246 VAL A CA 1
ATOM 1811 C C . VAL A 1 246 ? -7.238 -4.137 10.993 1.00 97.38 246 VAL A C 1
ATOM 1813 O O . VAL A 1 246 ? -7.451 -4.817 11.998 1.00 97.38 246 VAL A O 1
ATOM 1816 N N . MET A 1 247 ? -6.042 -4.033 10.429 1.00 97.19 247 MET A N 1
ATOM 1817 C CA . MET A 1 247 ? -4.883 -4.811 10.846 1.00 97.19 247 MET A CA 1
ATOM 1818 C C . MET A 1 247 ? -3.649 -3.949 10.979 1.00 97.19 247 MET A C 1
ATOM 1820 O O . MET A 1 247 ? -3.481 -2.992 10.228 1.00 97.19 247 MET A O 1
ATOM 1824 N N . TRP A 1 248 ? -2.774 -4.303 11.915 1.00 96.12 248 TRP A N 1
ATOM 1825 C CA . TRP A 1 248 ? -1.481 -3.649 12.064 1.00 96.12 248 TRP A CA 1
ATOM 1826 C C . TRP A 1 248 ? -0.440 -4.555 12.705 1.00 96.12 248 TRP A C 1
ATOM 1828 O O . TRP A 1 248 ? -0.762 -5.481 13.452 1.00 96.12 248 TRP A O 1
ATOM 1838 N N . ALA A 1 249 ? 0.827 -4.242 12.442 1.00 94.25 249 ALA A N 1
ATOM 1839 C CA . ALA A 1 249 ? 1.928 -4.754 13.239 1.00 94.25 249 ALA A CA 1
ATOM 1840 C C . ALA A 1 249 ? 2.015 -3.905 14.506 1.00 94.25 249 ALA A C 1
ATOM 1842 O O . ALA A 1 249 ? 2.192 -2.694 14.414 1.00 94.25 249 ALA A O 1
ATOM 1843 N N . GLU A 1 250 ? 1.890 -4.490 15.690 1.00 93.81 250 GLU A N 1
ATOM 1844 C CA . GLU A 1 250 ? 2.021 -3.734 16.932 1.00 93.81 250 GLU A CA 1
ATOM 1845 C C . GLU A 1 250 ? 3.480 -3.639 17.368 1.00 93.81 250 GLU A C 1
ATOM 1847 O O . GLU A 1 250 ? 4.149 -4.653 17.553 1.00 93.81 250 GLU A O 1
ATOM 1852 N N . CYS A 1 251 ? 3.968 -2.412 17.552 1.00 89.31 251 CYS A N 1
ATOM 1853 C CA . CYS A 1 251 ? 5.335 -2.139 17.974 1.00 89.31 251 CYS A CA 1
ATOM 1854 C C . CYS A 1 251 ? 5.351 -1.744 19.462 1.00 89.31 251 CYS A C 1
ATOM 1856 O O . CYS A 1 251 ? 4.986 -0.603 19.775 1.00 89.31 251 CYS A O 1
ATOM 1858 N N . PRO A 1 252 ? 5.810 -2.611 20.384 1.00 84.81 252 PRO A N 1
ATOM 1859 C CA . PRO A 1 252 ? 5.869 -2.292 21.812 1.00 84.81 252 PRO A CA 1
ATOM 1860 C C . PRO A 1 252 ? 6.800 -1.098 22.092 1.00 84.81 252 PRO A C 1
ATOM 1862 O O . PRO A 1 252 ? 7.789 -0.885 21.393 1.00 84.81 252 PRO A O 1
ATOM 1865 N N . ASP A 1 253 ? 6.480 -0.293 23.109 1.00 76.12 253 ASP A N 1
ATOM 1866 C CA . ASP A 1 253 ? 7.109 1.014 23.395 1.00 76.12 253 ASP A CA 1
ATOM 1867 C C . ASP A 1 253 ? 8.595 0.984 23.806 1.00 76.12 253 ASP A C 1
ATOM 1869 O O . ASP A 1 253 ? 9.180 2.040 24.045 1.00 76.12 253 ASP A O 1
ATOM 1873 N N . MET A 1 254 ? 9.239 -0.182 23.878 1.00 59.19 254 MET A N 1
ATOM 1874 C CA . MET A 1 254 ? 10.594 -0.305 24.424 1.00 59.19 254 MET A CA 1
ATOM 1875 C C . MET A 1 254 ? 11.643 -0.595 23.347 1.00 59.19 254 MET A C 1
ATOM 1877 O O . MET A 1 254 ? 11.384 -1.309 22.385 1.00 59.19 254 MET A O 1
ATOM 1881 N N . ASP A 1 255 ? 12.844 -0.047 23.537 1.00 69.19 255 ASP A N 1
ATOM 1882 C CA . ASP A 1 255 ? 14.077 -0.467 22.867 1.00 69.19 255 ASP A CA 1
ATOM 1883 C C . ASP A 1 255 ? 15.058 -0.966 23.951 1.00 69.19 255 ASP A C 1
ATOM 1885 O O . ASP A 1 255 ? 15.439 -0.166 24.814 1.00 69.19 255 ASP A O 1
ATOM 1889 N N . PRO A 1 256 ? 15.447 -2.258 23.972 1.00 72.38 256 PRO A N 1
ATOM 1890 C CA . PRO A 1 256 ? 14.950 -3.350 23.134 1.00 72.38 256 PRO A CA 1
ATOM 1891 C C . PRO A 1 256 ? 13.612 -3.890 23.669 1.00 72.38 256 PRO A C 1
ATOM 1893 O O . PRO A 1 256 ? 13.532 -4.420 24.777 1.00 72.38 256 PRO A O 1
ATOM 1896 N N . GLY A 1 257 ? 12.547 -3.740 22.890 1.00 76.19 257 GLY A N 1
ATOM 1897 C CA . GLY A 1 257 ? 11.221 -4.276 23.189 1.00 76.19 257 GLY A CA 1
ATOM 1898 C C . GLY A 1 257 ? 11.035 -5.687 22.633 1.00 76.19 257 GLY A C 1
ATOM 1899 O O . GLY A 1 257 ? 11.895 -6.177 21.894 1.00 76.19 257 GLY A O 1
ATOM 1900 N N . PRO A 1 258 ? 9.921 -6.358 22.980 1.00 84.38 258 PRO A N 1
ATOM 1901 C CA . PRO A 1 258 ? 9.542 -7.597 22.316 1.00 84.38 258 PRO A CA 1
ATOM 1902 C C . PRO A 1 258 ? 9.447 -7.406 20.797 1.00 84.38 258 PRO A C 1
ATOM 1904 O O . PRO A 1 258 ? 9.276 -6.289 20.302 1.00 84.38 258 PRO A O 1
ATOM 1907 N N . ALA A 1 259 ? 9.562 -8.509 20.056 1.00 87.25 259 ALA A N 1
ATOM 1908 C CA . ALA A 1 259 ? 9.288 -8.489 18.626 1.00 87.25 259 ALA A CA 1
ATOM 1909 C C . ALA A 1 259 ? 7.855 -7.977 18.372 1.00 87.25 259 ALA A C 1
ATOM 1911 O O . ALA A 1 259 ? 6.979 -8.195 19.217 1.00 87.25 259 ALA A O 1
ATOM 1912 N N . PRO A 1 260 ? 7.602 -7.305 17.236 1.00 90.50 260 PRO A N 1
ATOM 1913 C CA . PRO A 1 260 ? 6.244 -6.976 16.834 1.00 90.50 260 PRO A CA 1
ATOM 1914 C C . PRO A 1 260 ? 5.361 -8.223 16.752 1.00 90.50 260 PRO A C 1
ATOM 1916 O O . PRO A 1 260 ? 5.859 -9.334 16.584 1.00 90.50 260 PRO A O 1
ATOM 1919 N N . PHE A 1 261 ? 4.049 -8.037 16.816 1.00 94.62 261 PHE A N 1
ATOM 1920 C CA . PHE A 1 261 ? 3.055 -9.083 16.564 1.00 94.62 261 PHE A CA 1
ATOM 1921 C C . PHE A 1 261 ? 1.952 -8.528 15.653 1.00 94.62 261 PHE A C 1
ATOM 1923 O O . PHE A 1 261 ? 1.700 -7.322 15.646 1.00 94.62 261 PHE A O 1
ATOM 1930 N N . LEU A 1 262 ? 1.337 -9.383 14.836 1.00 95.94 262 LEU A N 1
ATOM 1931 C CA . LEU A 1 262 ? 0.269 -8.987 13.915 1.00 95.94 262 LEU A CA 1
ATOM 1932 C C . LEU A 1 262 ? -1.075 -9.041 14.636 1.00 95.94 262 LEU A C 1
ATOM 1934 O O . LEU A 1 262 ? -1.417 -10.046 15.263 1.00 95.94 262 LEU A O 1
ATOM 1938 N N . VAL A 1 263 ? -1.852 -7.974 14.505 1.00 97.06 263 VAL A N 1
ATOM 1939 C CA . VAL A 1 263 ? -3.138 -7.795 15.173 1.00 97.06 263 VAL A CA 1
ATOM 1940 C C . VAL A 1 263 ? -4.223 -7.530 14.140 1.00 97.06 263 VAL A C 1
ATOM 1942 O O . VAL A 1 263 ? -3.977 -6.825 13.163 1.00 97.06 263 VAL A O 1
ATOM 1945 N N . SER A 1 264 ? -5.434 -8.029 14.392 1.00 97.50 264 SER A N 1
ATOM 1946 C CA . SER A 1 264 ? -6.645 -7.628 13.678 1.00 97.50 264 SER A CA 1
ATOM 1947 C C . SER A 1 264 ? -7.784 -7.235 14.624 1.00 97.50 264 SER A C 1
ATOM 1949 O O . SER A 1 264 ? -7.844 -7.640 15.788 1.00 97.50 264 SER A O 1
ATOM 1951 N N . ILE A 1 265 ? -8.703 -6.418 14.116 1.00 97.75 265 ILE A N 1
ATOM 1952 C CA . ILE A 1 265 ? -9.978 -6.075 14.753 1.00 97.75 265 ILE A CA 1
ATOM 1953 C C . ILE A 1 265 ? -11.058 -5.963 13.671 1.00 97.75 265 ILE A C 1
ATOM 1955 O O . ILE A 1 265 ? -10.747 -5.497 12.569 1.00 97.75 265 ILE A O 1
ATOM 1959 N N . PRO A 1 266 ? -12.322 -6.344 13.934 1.00 97.69 266 PRO A N 1
ATOM 1960 C CA . PRO A 1 266 ? -13.403 -6.071 12.997 1.00 97.69 266 PRO A CA 1
ATOM 1961 C C . PRO A 1 266 ? -13.480 -4.579 12.653 1.00 97.69 266 PRO A C 1
ATOM 1963 O O . PRO A 1 266 ? -13.335 -3.719 13.526 1.00 97.69 266 PRO A O 1
ATOM 1966 N N . ARG A 1 267 ? -13.780 -4.250 11.392 1.00 95.81 267 ARG A N 1
ATOM 1967 C CA . ARG A 1 267 ? -13.884 -2.856 10.911 1.00 95.81 267 ARG A CA 1
ATOM 1968 C C . ARG A 1 267 ? -14.884 -2.000 11.691 1.00 95.81 267 ARG A C 1
ATOM 1970 O O . ARG A 1 267 ? -14.808 -0.771 11.668 1.00 95.81 267 ARG A O 1
ATOM 1977 N N . THR A 1 268 ? -15.849 -2.647 12.342 1.00 94.31 268 THR A N 1
ATOM 1978 C CA . THR A 1 268 ? -16.887 -2.037 13.178 1.00 94.31 268 THR A CA 1
ATOM 1979 C C . THR A 1 268 ? -16.423 -1.716 14.597 1.00 94.31 268 THR A C 1
ATOM 1981 O O . THR A 1 268 ? -17.188 -1.116 15.349 1.00 94.31 268 THR A O 1
ATOM 1984 N N . GLY A 1 269 ? -15.195 -2.092 14.961 1.00 94.75 269 GLY A N 1
ATOM 1985 C CA . GLY A 1 269 ? -14.769 -2.255 16.347 1.00 94.75 269 GLY A CA 1
ATOM 1986 C C . GLY A 1 269 ? -15.206 -3.613 16.903 1.00 94.75 269 GLY A C 1
ATOM 1987 O O . GLY A 1 269 ? -16.010 -4.321 16.289 1.00 94.75 269 GLY A O 1
ATOM 1988 N N . GLY A 1 270 ? -14.666 -3.985 18.062 1.00 95.81 270 GLY A N 1
ATOM 1989 C CA . GLY A 1 270 ? -14.960 -5.260 18.712 1.00 95.81 270 GLY A CA 1
ATOM 1990 C C . GLY A 1 270 ? -13.761 -5.823 19.461 1.00 95.81 270 GLY A C 1
ATOM 1991 O O . GLY A 1 270 ? -12.884 -5.083 19.905 1.00 95.81 270 GLY A O 1
ATOM 1992 N N . GLU A 1 271 ? -13.742 -7.145 19.607 1.00 96.75 271 GLU A N 1
ATOM 1993 C CA . GLU A 1 271 ? -12.617 -7.843 20.215 1.00 96.75 271 GLU A CA 1
ATOM 1994 C C . GLU A 1 271 ? -11.408 -7.833 19.275 1.00 96.75 271 GLU A C 1
ATOM 1996 O O . GLU A 1 271 ? -11.502 -8.117 18.079 1.00 96.75 271 GLU A O 1
ATOM 2001 N N . ARG A 1 272 ? -10.262 -7.474 19.846 1.00 96.19 272 ARG A N 1
ATOM 2002 C CA . ARG A 1 272 ? -8.962 -7.478 19.186 1.00 96.19 272 ARG A CA 1
ATOM 2003 C C . ARG A 1 272 ? -8.386 -8.893 19.202 1.00 96.19 272 ARG A C 1
ATOM 2005 O O . ARG A 1 272 ? -8.351 -9.518 20.258 1.00 96.19 272 ARG A O 1
ATOM 2012 N N . SER A 1 273 ? -7.857 -9.347 18.070 1.00 97.19 273 SER A N 1
ATOM 2013 C CA . SER A 1 273 ? -7.238 -10.668 17.918 1.00 97.19 273 SER A CA 1
ATOM 2014 C C . SER A 1 273 ? -5.758 -10.552 17.565 1.00 97.19 273 SER A C 1
ATOM 2016 O O . SER A 1 273 ? -5.374 -9.749 16.716 1.00 97.19 273 SER A O 1
ATOM 2018 N N . VAL A 1 274 ? -4.915 -11.367 18.203 1.00 96.88 274 VAL A N 1
ATOM 2019 C CA . VAL A 1 274 ? -3.513 -11.545 17.794 1.00 96.88 274 VAL A CA 1
ATOM 2020 C C . VAL A 1 274 ? -3.470 -12.657 16.754 1.00 96.88 274 VAL A C 1
ATOM 2022 O O . VAL A 1 274 ? -3.804 -13.801 17.056 1.00 96.88 274 VAL A O 1
ATOM 2025 N N . LEU A 1 275 ? -3.076 -12.312 15.531 1.00 96.38 275 LEU A N 1
ATOM 2026 C CA . LEU A 1 275 ? -3.020 -13.240 14.405 1.00 96.38 275 LEU A CA 1
ATOM 2027 C C . LEU A 1 275 ? -1.697 -14.010 14.351 1.00 96.38 275 LEU A C 1
ATOM 2029 O O . LEU A 1 275 ? -1.679 -15.172 13.947 1.00 96.38 275 LEU A O 1
ATOM 2033 N N . LEU A 1 276 ? -0.592 -13.366 14.740 1.00 94.62 276 LEU A N 1
ATOM 2034 C CA . LEU A 1 276 ? 0.747 -13.947 14.660 1.00 94.62 276 LEU A CA 1
ATOM 2035 C C . LEU A 1 276 ? 1.712 -13.309 15.668 1.00 94.62 276 LEU A C 1
ATOM 2037 O O . LEU A 1 276 ? 1.814 -12.085 15.725 1.00 94.62 276 LEU A O 1
ATOM 2041 N N . ASP A 1 277 ? 2.447 -14.142 16.410 1.00 92.19 277 ASP A N 1
ATOM 2042 C CA . ASP A 1 277 ? 3.450 -13.742 17.408 1.00 92.19 277 ASP A CA 1
ATOM 2043 C C . ASP A 1 277 ? 4.566 -14.815 17.515 1.00 92.19 277 ASP A C 1
ATOM 2045 O O . ASP A 1 277 ? 4.250 -15.986 17.753 1.00 92.19 277 ASP A O 1
ATOM 2049 N N . PRO A 1 278 ? 5.859 -14.475 17.330 1.00 88.31 278 PRO A N 1
ATOM 2050 C CA . PRO A 1 278 ? 6.373 -13.170 16.922 1.00 88.31 278 PRO A CA 1
ATOM 2051 C C . PRO A 1 278 ? 6.144 -12.906 15.433 1.00 88.31 278 PRO A C 1
ATOM 2053 O O . PRO A 1 278 ? 6.038 -13.816 14.611 1.00 88.31 278 PRO A O 1
ATOM 2056 N N . PHE A 1 279 ? 6.134 -11.629 15.084 1.00 84.00 279 PHE A N 1
ATOM 2057 C CA . PHE A 1 279 ? 5.925 -11.125 13.740 1.00 84.00 279 PHE A CA 1
ATOM 2058 C C . PHE A 1 279 ? 7.039 -10.153 13.346 1.00 84.00 279 PHE A C 1
ATOM 2060 O O . PHE A 1 279 ? 7.647 -9.471 14.174 1.00 84.00 279 PHE A O 1
ATOM 2067 N N . ARG A 1 280 ? 7.308 -10.064 12.046 1.00 79.75 280 ARG A N 1
ATOM 2068 C CA . ARG A 1 280 ? 8.104 -8.971 11.478 1.00 79.75 280 ARG A CA 1
ATOM 2069 C C . ARG A 1 280 ? 7.160 -7.884 11.025 1.00 79.75 280 ARG A C 1
ATOM 2071 O O . ARG A 1 280 ? 6.098 -8.199 10.540 1.00 79.75 280 ARG A O 1
ATOM 2078 N N . ALA A 1 281 ? 7.544 -6.619 11.150 1.00 73.44 281 ALA A N 1
ATOM 2079 C CA . ALA A 1 281 ? 6.634 -5.478 11.012 1.00 73.44 281 ALA A CA 1
ATOM 2080 C C . ALA A 1 281 ? 5.970 -5.268 9.626 1.00 73.44 281 ALA A C 1
ATOM 2082 O O . ALA A 1 281 ? 5.365 -4.220 9.417 1.00 73.44 281 ALA A O 1
ATOM 2083 N N . TRP A 1 282 ? 6.081 -6.211 8.687 1.00 83.56 282 TRP A N 1
ATOM 2084 C CA . TRP A 1 282 ? 5.678 -6.040 7.297 1.00 83.56 282 TRP A CA 1
ATOM 2085 C C . TRP A 1 282 ? 4.687 -7.087 6.836 1.00 83.56 282 TRP A C 1
ATOM 2087 O O . TRP A 1 282 ? 4.901 -8.292 6.953 1.00 83.56 282 TRP A O 1
ATOM 2097 N N . PHE A 1 283 ? 3.611 -6.582 6.258 1.00 93.06 283 PHE A N 1
ATOM 2098 C CA . PHE A 1 283 ? 2.627 -7.367 5.552 1.00 93.06 283 PHE A CA 1
ATOM 2099 C C . PHE A 1 283 ? 1.894 -6.493 4.551 1.00 93.06 283 PHE A C 1
ATOM 2101 O O . PHE A 1 283 ? 1.922 -5.266 4.616 1.00 93.06 283 PHE A O 1
ATOM 2108 N N . VAL A 1 284 ? 1.184 -7.166 3.666 1.00 93.50 284 VAL A N 1
ATOM 2109 C CA . VAL A 1 284 ? 0.114 -6.601 2.854 1.00 93.50 284 VAL A CA 1
ATOM 2110 C C . VAL A 1 284 ? -1.113 -7.472 3.066 1.00 93.50 284 VAL A C 1
ATOM 2112 O O . VAL A 1 284 ? -0.991 -8.676 3.303 1.00 93.50 284 VAL A O 1
ATOM 2115 N N . ALA A 1 285 ? -2.296 -6.878 3.010 1.00 94.38 285 ALA A N 1
ATOM 2116 C CA . ALA A 1 285 ? -3.533 -7.643 2.979 1.00 94.38 285 ALA A CA 1
ATOM 2117 C C . ALA A 1 285 ? -4.141 -7.539 1.588 1.00 94.38 285 ALA A C 1
ATOM 2119 O O . ALA A 1 285 ? -4.015 -6.512 0.926 1.00 94.38 285 ALA A O 1
ATOM 2120 N N . HIS A 1 286 ? -4.794 -8.605 1.155 1.00 94.25 286 HIS A N 1
ATOM 2121 C CA . HIS A 1 286 ? -5.573 -8.615 -0.070 1.00 94.25 286 HIS A CA 1
ATOM 2122 C C . HIS A 1 286 ? -6.715 -9.595 0.090 1.00 94.25 286 HIS A C 1
ATOM 2124 O O . HIS A 1 286 ? -6.509 -10.727 0.531 1.00 94.25 286 HIS A O 1
ATOM 2130 N N . ASN A 1 287 ? -7.921 -9.132 -0.227 1.00 91.62 287 ASN A N 1
ATOM 2131 C CA . ASN A 1 287 ? -9.160 -9.841 0.069 1.00 91.62 287 ASN A CA 1
ATOM 2132 C C . ASN A 1 287 ? -9.232 -10.266 1.549 1.00 91.62 287 ASN A C 1
ATOM 2134 O O . ASN A 1 287 ? -9.160 -9.422 2.442 1.00 91.62 287 ASN A O 1
ATOM 2138 N N . ASP A 1 288 ? -9.387 -11.562 1.802 1.00 94.69 288 ASP A N 1
ATOM 2139 C CA . ASP A 1 288 ? -9.511 -12.197 3.111 1.00 94.69 288 ASP A CA 1
ATOM 2140 C C . ASP A 1 288 ? -8.183 -12.783 3.625 1.00 94.69 288 ASP A C 1
ATOM 2142 O O . ASP A 1 288 ? -8.172 -13.624 4.528 1.00 94.69 288 ASP A O 1
ATOM 2146 N N . ARG A 1 289 ? -7.049 -12.359 3.053 1.00 96.00 289 ARG A N 1
ATOM 2147 C CA . ARG A 1 289 ? -5.723 -12.910 3.349 1.00 96.00 289 ARG A CA 1
ATOM 2148 C C . ARG A 1 289 ? -4.714 -11.828 3.689 1.00 96.00 289 ARG A C 1
ATOM 2150 O O . ARG A 1 289 ? -4.755 -10.705 3.189 1.00 96.00 289 ARG A O 1
ATOM 2157 N N . VAL A 1 290 ? -3.759 -12.217 4.522 1.00 95.44 290 VAL A N 1
ATOM 2158 C CA . VAL A 1 290 ? -2.595 -11.427 4.904 1.00 95.44 290 VAL A CA 1
ATOM 2159 C C . VAL A 1 290 ? -1.345 -12.138 4.431 1.00 95.44 290 VAL A C 1
ATOM 2161 O O . VAL A 1 290 ? -1.172 -13.320 4.714 1.00 95.44 290 VAL A O 1
ATOM 2164 N N . TYR A 1 291 ? -0.464 -11.410 3.759 1.00 94.56 291 TYR A N 1
ATOM 2165 C CA . TYR A 1 291 ? 0.802 -11.906 3.244 1.00 94.56 291 TYR A CA 1
ATOM 2166 C C . TYR A 1 291 ? 1.952 -11.210 3.957 1.00 94.56 291 TYR A C 1
ATOM 2168 O O . TYR A 1 291 ? 1.965 -9.985 4.047 1.00 94.56 291 TYR A O 1
ATOM 2176 N N . PHE A 1 292 ? 2.922 -11.973 4.447 1.00 92.94 292 PHE A N 1
ATOM 2177 C CA . PHE A 1 292 ? 4.026 -11.460 5.259 1.00 92.94 292 PHE A CA 1
ATOM 2178 C C . PHE A 1 292 ? 5.310 -12.259 5.057 1.00 92.94 292 PHE A C 1
ATOM 2180 O O . PHE A 1 292 ? 5.270 -13.450 4.742 1.00 92.94 292 PHE A O 1
ATOM 2187 N N . ASP A 1 293 ? 6.458 -11.613 5.259 1.00 89.50 293 ASP A N 1
ATOM 2188 C CA . ASP A 1 293 ? 7.763 -12.257 5.165 1.00 89.50 293 ASP A CA 1
ATOM 2189 C C . ASP A 1 293 ? 8.272 -12.751 6.528 1.00 89.50 293 ASP A C 1
ATOM 2191 O O . ASP A 1 293 ? 8.202 -12.069 7.552 1.00 89.50 293 ASP A O 1
ATOM 2195 N N . LEU A 1 294 ? 8.836 -13.957 6.526 1.00 87.75 294 LEU A N 1
ATOM 2196 C CA . LEU A 1 294 ? 9.651 -14.517 7.600 1.00 87.75 294 LEU A CA 1
ATOM 2197 C C . LEU A 1 294 ? 11.057 -14.834 7.060 1.00 87.75 294 LEU A C 1
ATOM 2199 O O . LEU A 1 294 ? 11.360 -14.629 5.887 1.00 87.75 294 LEU A O 1
ATOM 2203 N N . ASP A 1 295 ? 11.948 -15.331 7.922 1.00 85.31 295 ASP A N 1
ATOM 2204 C CA . ASP A 1 295 ? 13.346 -15.618 7.556 1.00 85.31 295 ASP A CA 1
ATOM 2205 C C . ASP A 1 295 ? 13.526 -16.663 6.450 1.00 85.31 295 ASP A C 1
ATOM 2207 O O . ASP A 1 295 ? 14.586 -16.730 5.824 1.00 85.31 295 ASP A O 1
ATOM 2211 N N . ASP A 1 296 ? 12.521 -17.500 6.226 1.00 87.81 296 ASP A N 1
ATOM 2212 C CA . ASP A 1 296 ? 12.562 -18.594 5.269 1.00 87.81 296 ASP A CA 1
ATOM 2213 C C . ASP A 1 296 ? 11.571 -18.438 4.111 1.00 87.81 296 ASP A C 1
ATOM 2215 O O . ASP A 1 296 ? 11.433 -19.370 3.319 1.00 87.81 296 ASP A O 1
ATOM 2219 N N . GLY A 1 297 ? 10.934 -17.273 3.959 1.00 89.94 297 GLY A N 1
ATOM 2220 C CA . GLY A 1 297 ? 10.115 -16.966 2.790 1.00 89.94 297 GLY A CA 1
ATOM 2221 C C . GLY A 1 297 ? 8.887 -16.111 3.083 1.00 89.94 297 GLY A C 1
ATOM 2222 O O . GLY A 1 297 ? 8.836 -15.395 4.079 1.00 89.94 297 GLY A O 1
ATOM 2223 N N . VAL A 1 298 ? 7.893 -16.188 2.198 1.00 91.62 298 VAL A N 1
ATOM 2224 C CA . VAL A 1 298 ? 6.610 -15.488 2.350 1.00 91.62 298 VAL A CA 1
ATOM 2225 C C . VAL A 1 298 ? 5.525 -16.475 2.723 1.00 91.62 298 VAL A C 1
ATOM 2227 O O . VAL A 1 298 ? 5.434 -17.575 2.169 1.00 91.62 298 VAL A O 1
ATOM 2230 N N . TYR A 1 299 ? 4.680 -16.038 3.640 1.00 93.62 299 TYR A N 1
ATOM 2231 C CA . TYR A 1 299 ? 3.549 -16.777 4.153 1.00 93.62 299 TYR A CA 1
ATOM 2232 C C . TYR A 1 299 ? 2.269 -16.010 3.888 1.00 93.62 299 TYR A C 1
ATOM 2234 O O . TYR A 1 299 ? 2.264 -14.783 3.829 1.00 93.62 299 TYR A O 1
ATOM 2242 N N . GLU A 1 300 ? 1.184 -16.758 3.770 1.00 95.06 300 GLU A N 1
ATOM 2243 C CA . GLU A 1 300 ? -0.166 -16.234 3.852 1.00 95.06 300 GLU A CA 1
ATOM 2244 C C . GLU A 1 300 ? -0.865 -16.736 5.120 1.00 95.06 300 GLU A C 1
ATOM 2246 O O . GLU A 1 300 ? -0.574 -17.825 5.631 1.00 95.06 300 GLU A O 1
ATOM 2251 N N . LEU A 1 301 ? -1.822 -15.954 5.601 1.00 96.00 301 LEU A N 1
ATOM 2252 C CA . LEU A 1 301 ? -2.689 -16.274 6.727 1.00 96.00 301 LEU A CA 1
ATOM 2253 C C . LEU A 1 301 ? -4.097 -15.727 6.442 1.00 96.00 301 LEU A C 1
ATOM 2255 O O . LEU A 1 301 ? -4.199 -14.597 5.963 1.00 96.00 301 LEU A O 1
ATOM 2259 N N . PRO A 1 302 ? -5.180 -16.474 6.728 1.00 96.56 302 PRO A N 1
ATOM 2260 C CA . PRO A 1 302 ? -6.526 -15.913 6.670 1.00 96.56 302 PRO A CA 1
ATOM 2261 C C . PRO A 1 302 ? -6.676 -14.738 7.640 1.00 96.56 302 PRO A C 1
ATOM 2263 O O . PRO A 1 302 ? -6.088 -14.734 8.721 1.00 96.56 302 PRO A O 1
ATOM 2266 N N . GLU A 1 303 ? -7.491 -13.749 7.288 1.00 95.38 303 GLU A N 1
ATOM 2267 C CA . GLU A 1 303 ? -7.660 -12.550 8.114 1.00 95.38 303 GLU A CA 1
ATOM 2268 C C . GLU A 1 303 ? -8.288 -12.806 9.495 1.00 95.38 303 GLU A C 1
ATOM 2270 O O . GLU A 1 303 ? -8.042 -12.056 10.441 1.00 95.38 303 GLU A O 1
ATOM 2275 N N . ASP A 1 304 ? -9.040 -13.902 9.614 1.00 95.06 304 ASP A N 1
ATOM 2276 C CA . ASP A 1 304 ? -9.620 -14.406 10.865 1.00 95.06 304 ASP A CA 1
ATOM 2277 C C . ASP A 1 304 ? -8.611 -15.246 11.688 1.00 95.06 304 ASP A C 1
ATOM 2279 O O . ASP A 1 304 ? -8.951 -15.812 12.727 1.00 95.06 304 ASP A O 1
ATOM 2283 N N . GLY A 1 305 ? -7.362 -15.356 11.221 1.00 94.69 305 GLY A N 1
ATOM 2284 C CA . GLY A 1 305 ? -6.304 -16.172 11.811 1.00 94.69 305 GLY A CA 1
ATOM 2285 C C . GLY A 1 305 ? -6.257 -17.603 11.273 1.00 94.69 305 GLY A C 1
ATOM 2286 O O . GLY A 1 305 ? -6.868 -17.953 10.265 1.00 94.69 305 GLY A O 1
ATOM 2287 N N . GLY A 1 306 ? -5.475 -18.455 11.936 1.00 95.62 306 GLY A N 1
ATOM 2288 C CA . GLY A 1 306 ? -5.268 -19.847 11.535 1.00 95.62 306 GLY A CA 1
ATOM 2289 C C . GLY A 1 306 ? -3.794 -20.225 11.470 1.00 95.62 306 GLY A C 1
ATOM 2290 O O . GLY A 1 306 ? -2.944 -19.608 12.107 1.00 95.62 306 GLY A O 1
ATOM 2291 N N . LYS A 1 307 ? -3.486 -21.283 10.716 1.00 95.31 307 LYS A N 1
ATOM 2292 C CA . LYS A 1 307 ? -2.103 -21.714 10.503 1.00 95.31 307 LYS A CA 1
ATOM 2293 C C . LYS A 1 307 ? -1.529 -20.990 9.278 1.00 95.31 307 LYS A C 1
ATOM 2295 O O . LYS A 1 307 ? -2.099 -21.158 8.200 1.00 95.31 307 LYS A O 1
ATOM 2300 N N . PRO A 1 308 ? -0.398 -20.270 9.407 1.00 95.44 308 PRO A N 1
ATOM 2301 C CA . PRO A 1 308 ? 0.315 -19.739 8.255 1.00 95.44 308 PRO A CA 1
ATOM 2302 C C . PRO A 1 308 ? 0.637 -20.821 7.222 1.00 95.44 308 PRO A C 1
ATOM 2304 O O . PRO A 1 308 ? 1.087 -21.918 7.576 1.00 95.44 308 PRO A O 1
ATOM 2307 N N . ARG A 1 309 ? 0.449 -20.496 5.944 1.00 94.25 309 ARG A N 1
ATOM 2308 C CA . ARG A 1 309 ? 0.838 -21.337 4.810 1.00 94.25 309 ARG A CA 1
ATOM 2309 C C . ARG A 1 309 ? 1.946 -20.643 4.035 1.00 94.25 309 ARG A C 1
ATOM 2311 O O . ARG A 1 309 ? 1.783 -19.507 3.613 1.00 94.25 309 ARG A O 1
ATOM 2318 N N . GLN A 1 310 ? 3.066 -21.326 3.829 1.00 92.31 310 GLN A N 1
ATOM 2319 C CA . GLN A 1 310 ? 4.145 -20.789 3.007 1.00 92.31 310 GLN A CA 1
ATOM 2320 C C . GLN A 1 310 ? 3.695 -20.732 1.540 1.00 92.31 310 GLN A C 1
ATOM 2322 O O . GLN A 1 310 ? 3.214 -21.729 1.001 1.00 92.31 310 GLN A O 1
ATOM 2327 N N . VAL A 1 311 ? 3.832 -19.566 0.910 1.00 91.19 311 VAL A N 1
ATOM 2328 C CA . VAL A 1 311 ? 3.527 -19.349 -0.519 1.00 91.19 311 VAL A CA 1
ATOM 2329 C C . VAL A 1 311 ? 4.792 -19.221 -1.359 1.00 91.19 311 VAL A C 1
ATOM 2331 O O . VAL A 1 311 ? 4.762 -19.428 -2.570 1.00 91.19 311 VAL A O 1
ATOM 2334 N N . LEU A 1 312 ? 5.915 -18.908 -0.712 1.00 89.44 312 LEU A N 1
ATOM 2335 C CA . LEU A 1 312 ? 7.201 -18.678 -1.351 1.00 89.44 312 LEU A CA 1
ATOM 2336 C C . LEU A 1 312 ? 8.317 -19.083 -0.388 1.00 89.44 312 LEU A C 1
ATOM 2338 O O . LEU A 1 312 ? 8.304 -18.660 0.764 1.00 89.44 312 LEU A O 1
ATOM 2342 N N . GLY A 1 313 ? 9.255 -19.917 -0.839 1.00 87.38 313 GLY A N 1
ATOM 2343 C CA . GLY A 1 313 ? 10.377 -20.391 -0.020 1.00 87.38 313 GLY A CA 1
ATOM 2344 C C . GLY A 1 313 ? 11.507 -19.367 0.158 1.00 87.38 313 GLY A C 1
ATOM 2345 O O . GLY A 1 313 ? 11.407 -18.221 -0.277 1.00 87.38 313 GLY A O 1
ATOM 2346 N N . LYS A 1 314 ? 12.637 -19.823 0.721 1.00 77.38 314 LYS A N 1
ATOM 2347 C CA . LYS A 1 314 ? 13.850 -19.039 1.050 1.00 77.38 314 LYS A CA 1
ATOM 2348 C C . LYS A 1 314 ? 14.615 -18.497 -0.171 1.00 77.38 314 LYS A C 1
ATOM 2350 O O . LYS A 1 314 ? 15.792 -18.173 -0.083 1.00 77.38 314 LYS A O 1
ATOM 2355 N N . ALA A 1 315 ? 13.983 -18.408 -1.333 1.00 60.09 315 ALA A N 1
ATOM 2356 C CA . ALA A 1 315 ? 14.634 -17.942 -2.550 1.00 60.09 315 ALA A CA 1
ATOM 2357 C C . ALA A 1 315 ? 14.998 -16.446 -2.513 1.00 60.09 315 ALA A C 1
ATOM 2359 O O . ALA A 1 315 ? 15.538 -15.960 -3.496 1.00 60.09 315 ALA A O 1
ATOM 2360 N N . ILE A 1 316 ? 14.704 -15.718 -1.425 1.00 67.75 316 ILE A N 1
ATOM 2361 C CA . ILE A 1 316 ? 14.801 -14.260 -1.415 1.00 67.75 316 ILE A CA 1
ATOM 2362 C C . ILE A 1 316 ? 15.482 -13.772 -0.139 1.00 67.75 316 ILE A C 1
ATOM 2364 O O . ILE A 1 316 ? 14.850 -13.497 0.879 1.00 67.75 316 ILE A O 1
ATOM 2368 N N . ASP A 1 317 ? 16.802 -13.607 -0.213 1.00 64.69 317 ASP A N 1
ATOM 2369 C CA . ASP A 1 317 ? 17.640 -13.134 0.899 1.00 64.69 317 ASP A CA 1
ATOM 2370 C C . ASP A 1 317 ? 17.310 -11.684 1.327 1.00 64.69 317 ASP A C 1
ATOM 2372 O O . ASP A 1 317 ? 17.843 -11.177 2.323 1.00 64.69 317 ASP A O 1
ATOM 2376 N N . ARG A 1 318 ? 16.470 -10.969 0.558 1.00 62.56 318 ARG A N 1
ATOM 2377 C CA . ARG A 1 318 ? 16.228 -9.526 0.713 1.00 62.56 318 ARG A CA 1
ATOM 2378 C C . ARG A 1 318 ? 14.809 -9.060 0.390 1.00 62.56 318 ARG A C 1
ATOM 2380 O O . ARG A 1 318 ? 14.652 -7.914 -0.019 1.00 62.56 318 ARG A O 1
ATOM 2387 N N . LEU A 1 319 ? 13.771 -9.849 0.679 1.00 61.34 319 LEU A N 1
ATOM 2388 C CA . LEU A 1 319 ? 12.384 -9.355 0.582 1.00 61.34 319 LEU A CA 1
ATOM 2389 C C . LEU A 1 319 ? 12.039 -8.220 1.543 1.00 61.34 319 LEU A C 1
ATOM 2391 O O . LEU A 1 319 ? 10.895 -7.775 1.542 1.00 61.34 319 LEU A O 1
ATOM 2395 N N . ARG A 1 320 ? 13.022 -7.734 2.311 1.00 62.16 320 ARG A N 1
ATOM 2396 C CA . ARG A 1 320 ? 12.946 -6.544 3.145 1.00 62.16 320 ARG A CA 1
ATOM 2397 C C . ARG A 1 320 ? 12.203 -5.434 2.385 1.00 62.16 320 ARG A C 1
ATOM 2399 O O . ARG A 1 320 ? 12.805 -4.638 1.660 1.00 62.16 320 ARG A O 1
ATOM 2406 N N . PHE A 1 321 ? 10.896 -5.395 2.658 1.00 62.56 321 PHE A N 1
ATOM 2407 C CA . PHE A 1 321 ? 9.972 -4.268 2.580 1.00 62.56 321 PHE A CA 1
ATOM 2408 C C . PHE A 1 321 ? 9.067 -4.121 1.343 1.00 62.56 321 PHE A C 1
ATOM 2410 O O . PHE A 1 321 ? 8.430 -3.078 1.234 1.00 62.56 321 PHE A O 1
ATOM 2417 N N . ARG A 1 322 ? 9.052 -5.022 0.346 1.00 79.25 322 ARG A N 1
ATOM 2418 C CA . ARG A 1 322 ? 8.616 -4.591 -1.009 1.00 79.25 322 ARG A CA 1
ATOM 2419 C C . ARG A 1 322 ? 7.943 -5.671 -1.855 1.00 79.25 322 ARG A C 1
ATOM 2421 O O . ARG A 1 322 ? 8.435 -6.006 -2.934 1.00 79.25 322 ARG A O 1
ATOM 2428 N N . PHE A 1 323 ? 6.811 -6.190 -1.393 1.00 91.69 323 PHE A N 1
ATOM 2429 C CA . PHE A 1 323 ? 5.925 -6.967 -2.255 1.00 91.69 323 PHE A CA 1
ATOM 2430 C C . PHE A 1 323 ? 4.519 -6.374 -2.303 1.00 91.69 323 PHE A C 1
ATOM 2432 O O . PHE A 1 323 ? 4.070 -5.720 -1.367 1.00 91.69 323 PHE A O 1
ATOM 2439 N N . ALA A 1 324 ? 3.858 -6.588 -3.433 1.00 94.25 324 ALA A N 1
ATOM 2440 C CA . ALA A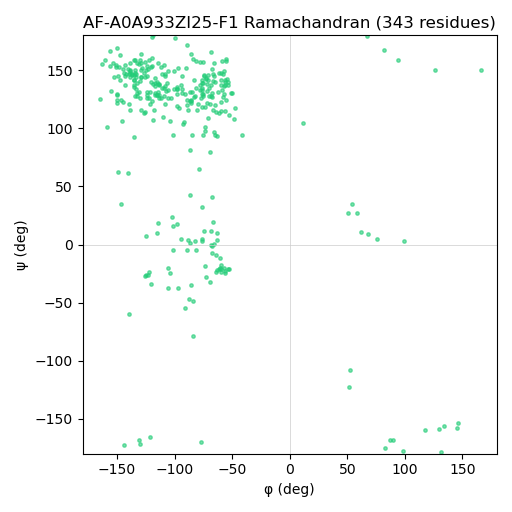 1 324 ? 2.461 -6.257 -3.659 1.00 94.25 324 ALA A CA 1
ATOM 2441 C C . ALA A 1 324 ? 1.725 -7.532 -4.059 1.00 94.25 324 ALA A C 1
ATOM 2443 O O . ALA A 1 324 ? 2.336 -8.499 -4.518 1.00 94.25 324 ALA A O 1
ATOM 2444 N N . VAL A 1 325 ? 0.415 -7.535 -3.889 1.00 95.00 325 VAL A N 1
ATOM 2445 C CA . VAL A 1 325 ? -0.429 -8.698 -4.138 1.00 95.00 325 VAL A CA 1
ATOM 2446 C C . VAL A 1 325 ? -1.687 -8.263 -4.879 1.00 95.00 325 VAL A C 1
ATOM 2448 O O . VAL A 1 325 ? -2.159 -7.142 -4.700 1.00 95.00 325 VAL A O 1
ATOM 2451 N N . ASP A 1 326 ? -2.187 -9.135 -5.744 1.00 95.12 326 ASP A N 1
ATOM 2452 C CA . ASP A 1 326 ? -3.528 -9.059 -6.315 1.00 95.12 326 ASP A CA 1
ATOM 2453 C C . ASP A 1 326 ? -4.231 -10.422 -6.192 1.00 95.12 326 ASP A C 1
ATOM 2455 O O . ASP A 1 326 ? -3.743 -11.329 -5.516 1.00 95.12 326 ASP A O 1
ATOM 2459 N N . ASP A 1 327 ? -5.368 -10.583 -6.874 1.00 92.50 327 ASP A N 1
ATOM 2460 C CA . ASP A 1 327 ? -6.154 -11.824 -6.864 1.00 92.50 327 ASP A CA 1
ATOM 2461 C C . ASP A 1 327 ? -5.392 -13.056 -7.385 1.00 92.50 327 ASP A C 1
ATOM 2463 O O . ASP A 1 327 ? -5.824 -14.184 -7.163 1.00 92.50 327 ASP A O 1
ATOM 2467 N N . TYR A 1 328 ? -4.287 -12.869 -8.109 1.00 91.88 328 TYR A N 1
ATOM 2468 C CA . TYR A 1 328 ? -3.648 -13.934 -8.880 1.00 91.88 328 TYR A CA 1
ATOM 2469 C C . TYR A 1 328 ? -2.196 -14.176 -8.505 1.00 91.88 328 TYR A C 1
ATOM 2471 O O . TYR A 1 328 ? -1.678 -15.263 -8.772 1.00 91.88 328 TYR A O 1
ATOM 2479 N N . ALA A 1 329 ? -1.497 -13.176 -7.982 1.00 94.56 329 ALA A N 1
ATOM 2480 C CA . ALA A 1 329 ? -0.069 -13.256 -7.779 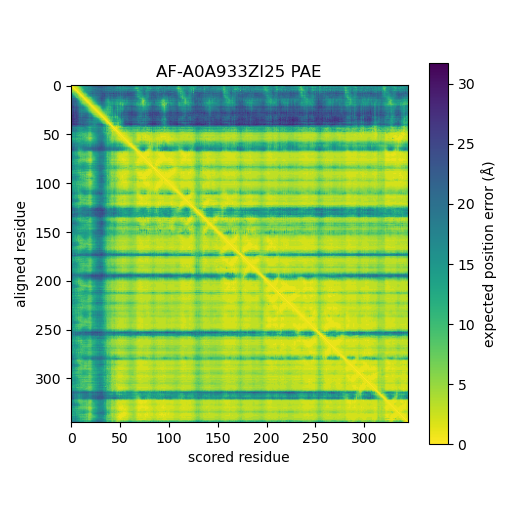1.00 94.56 329 ALA A CA 1
ATOM 2481 C C . ALA A 1 329 ? 0.441 -12.315 -6.689 1.00 94.56 329 ALA A C 1
ATOM 2483 O O . ALA A 1 329 ? -0.090 -11.237 -6.424 1.00 94.56 329 ALA A O 1
ATOM 2484 N N . LEU A 1 330 ? 1.565 -12.727 -6.116 1.00 94.31 330 LEU A N 1
ATOM 2485 C CA . LEU A 1 330 ? 2.441 -11.872 -5.337 1.00 94.31 330 LEU A CA 1
ATOM 2486 C C . LEU A 1 330 ? 3.594 -11.410 -6.230 1.00 94.31 330 LEU A C 1
ATOM 2488 O O . LEU A 1 330 ? 4.180 -12.208 -6.964 1.00 94.31 330 LEU A O 1
ATOM 2492 N N . TYR A 1 331 ? 3.914 -10.123 -6.159 1.00 94.00 331 TYR A N 1
ATOM 2493 C CA . TYR A 1 331 ? 4.912 -9.438 -6.974 1.00 94.00 331 TYR A CA 1
ATOM 2494 C C . TYR A 1 331 ? 5.991 -8.828 -6.093 1.00 94.00 331 TYR A C 1
ATOM 2496 O O . TYR A 1 331 ? 5.676 -8.246 -5.059 1.00 94.00 331 TYR A O 1
ATOM 2504 N N . TRP A 1 332 ? 7.251 -8.901 -6.511 1.00 93.31 332 TRP A N 1
ATOM 2505 C CA . TRP A 1 332 ? 8.364 -8.266 -5.804 1.00 93.31 332 TRP A CA 1
ATOM 2506 C C . TRP A 1 332 ? 9.475 -7.865 -6.767 1.00 93.31 332 TRP A C 1
ATOM 2508 O O . TRP A 1 332 ? 9.489 -8.256 -7.936 1.00 93.31 332 TRP A O 1
ATOM 2518 N N . VAL A 1 333 ? 10.423 -7.082 -6.261 1.00 89.62 333 VAL A N 1
ATOM 2519 C CA . VAL A 1 333 ? 11.646 -6.733 -6.985 1.00 89.62 333 VAL A CA 1
ATOM 2520 C C . VAL A 1 333 ? 12.837 -7.324 -6.250 1.00 89.62 333 VAL A C 1
ATOM 2522 O O . VAL A 1 333 ? 13.008 -7.104 -5.052 1.00 89.62 333 VAL A O 1
ATOM 2525 N N . GLU A 1 334 ? 13.679 -8.050 -6.976 1.00 87.56 334 GLU A N 1
ATOM 2526 C CA . GLU A 1 334 ? 14.949 -8.556 -6.469 1.00 87.56 334 GLU A CA 1
ATOM 2527 C C . GLU A 1 334 ? 16.065 -8.218 -7.451 1.00 87.56 334 GLU A C 1
ATOM 2529 O O . GLU A 1 334 ? 15.976 -8.526 -8.639 1.00 87.56 334 GLU A O 1
ATOM 2534 N N . ALA A 1 335 ? 17.115 -7.572 -6.936 1.00 85.62 335 ALA A N 1
ATOM 2535 C CA . ALA A 1 335 ? 18.190 -6.990 -7.732 1.00 85.62 335 ALA A CA 1
ATOM 2536 C C . ALA A 1 335 ? 17.643 -6.057 -8.831 1.00 85.62 335 ALA A C 1
ATOM 2538 O O . ALA A 1 335 ? 17.175 -4.954 -8.542 1.00 85.62 335 ALA A O 1
ATOM 2539 N N . ASP A 1 336 ? 17.711 -6.489 -10.081 1.00 88.81 336 ASP A N 1
ATOM 2540 C CA . ASP A 1 336 ? 17.245 -5.792 -11.273 1.00 88.81 336 ASP A CA 1
ATOM 2541 C C . ASP A 1 336 ? 16.084 -6.533 -11.946 1.00 88.81 336 ASP A C 1
ATOM 2543 O O . ASP A 1 336 ? 15.811 -6.309 -13.115 1.00 88.81 336 ASP A O 1
ATOM 2547 N N . THR A 1 337 ? 15.402 -7.436 -11.246 1.00 90.81 337 THR A N 1
ATOM 2548 C CA . THR A 1 337 ? 14.362 -8.276 -11.838 1.00 90.81 337 THR A CA 1
ATOM 2549 C C . THR A 1 337 ? 13.048 -8.111 -11.084 1.00 90.81 337 THR A C 1
ATOM 2551 O O . THR A 1 337 ? 12.997 -8.175 -9.854 1.00 90.81 337 THR A O 1
ATOM 2554 N N . VAL A 1 338 ? 11.972 -7.887 -11.837 1.00 92.56 338 VAL A N 1
ATOM 2555 C CA . VAL A 1 338 ? 10.602 -7.939 -11.326 1.00 92.56 338 VAL A CA 1
ATOM 2556 C C . VAL A 1 338 ? 10.152 -9.385 -11.384 1.00 92.56 338 VAL A C 1
ATOM 2558 O O . VAL A 1 338 ? 10.167 -9.995 -12.452 1.00 92.56 338 VAL A O 1
ATOM 2561 N N . TRP A 1 339 ? 9.732 -9.921 -10.252 1.00 93.25 339 TRP A N 1
ATOM 2562 C CA . TRP A 1 339 ? 9.296 -11.300 -10.113 1.00 93.25 339 TRP A CA 1
ATOM 2563 C C . TRP A 1 339 ? 7.819 -11.370 -9.764 1.00 93.25 339 TRP A C 1
ATOM 2565 O O . TRP A 1 339 ? 7.247 -10.435 -9.196 1.00 93.25 339 TRP A O 1
ATOM 2575 N N . LYS A 1 340 ? 7.211 -12.511 -10.083 1.00 93.69 340 LYS A N 1
ATOM 2576 C CA . LYS A 1 340 ? 5.900 -12.883 -9.570 1.00 93.69 340 LYS A CA 1
ATOM 2577 C C . LYS A 1 340 ? 5.835 -14.351 -9.193 1.00 93.69 340 LYS A C 1
ATOM 2579 O O . LYS A 1 340 ? 6.547 -15.182 -9.757 1.00 93.69 340 LYS A O 1
ATOM 2584 N N . VAL A 1 341 ? 4.919 -14.672 -8.293 1.00 92.38 341 VAL A N 1
ATOM 2585 C CA . VAL A 1 341 ? 4.542 -16.038 -7.946 1.00 92.38 341 VAL A CA 1
ATOM 2586 C C . VAL A 1 341 ? 3.022 -16.125 -7.944 1.00 92.38 341 VAL A C 1
ATOM 2588 O O . VAL A 1 341 ? 2.359 -15.254 -7.387 1.00 92.38 341 VAL A O 1
ATOM 2591 N N . GLY A 1 342 ? 2.471 -17.133 -8.624 1.00 90.81 342 GLY A N 1
ATOM 2592 C CA . GLY A 1 342 ? 1.025 -17.341 -8.665 1.00 90.81 342 GLY A CA 1
ATOM 2593 C C . GLY A 1 342 ? 0.481 -17.690 -7.281 1.00 90.81 342 GLY A C 1
ATOM 2594 O O . GLY A 1 342 ? 1.111 -18.446 -6.541 1.00 90.81 342 GLY A O 1
ATOM 2595 N N . LEU A 1 343 ? -0.681 -17.148 -6.946 1.00 89.12 343 LEU A N 1
ATOM 2596 C CA . LEU A 1 343 ? -1.424 -17.467 -5.736 1.00 89.12 343 LEU A CA 1
ATOM 2597 C C . LEU A 1 343 ? -2.557 -18.433 -6.080 1.00 89.12 343 LEU A C 1
ATOM 2599 O O . LEU A 1 343 ? -3.068 -18.447 -7.201 1.00 89.12 343 LEU A O 1
ATOM 2603 N N . ALA A 1 344 ? -2.905 -19.283 -5.117 1.00 82.38 344 ALA A N 1
ATOM 2604 C CA . ALA A 1 344 ? -4.105 -20.092 -5.237 1.00 82.38 344 ALA A CA 1
ATOM 2605 C C . ALA A 1 344 ? -5.326 -19.172 -5.053 1.00 82.38 344 ALA A C 1
ATOM 2607 O O . ALA A 1 344 ? -5.267 -18.311 -4.170 1.00 82.38 344 ALA A O 1
ATOM 2608 N N . PRO A 1 345 ? -6.384 -19.341 -5.864 1.00 73.31 345 PRO A N 1
ATOM 2609 C CA . PRO A 1 345 ? -7.615 -18.573 -5.717 1.00 73.31 345 PRO A CA 1
ATOM 2610 C C . PRO A 1 345 ? -8.313 -18.806 -4.370 1.00 73.31 345 PRO A C 1
ATOM 2612 O O . PRO A 1 345 ? -8.094 -19.870 -3.735 1.00 73.31 345 PRO A O 1
#

Sequence (345 aa):
MKKPMRLQAIVLGATLSLGCGGRAVTSTQAGTGPDPVCLGDSCHDGICTPVSVAHLPATGDGGSSGSGVIAVDARNIYLTRSQGNNAVEVLRVGKCGGEVKLIQSLTTPYELLVVADDSAVFWFPHGGPKPDDLHGIWVASPDVEAQPFVVPQVRPDILALNSTRLFWIGLEDRPKYLLESMSRAGGEIDSRETATSGWVALAADDEYLYQFHDGIVRTPIAGGDSVKIADGRPCEGSLVATARHVMWAECPDMDPGPAPFLVSIPRTGGERSVLLDPFRAWFVAHNDRVYFDLDDGVYELPEDGGKPRQVLGKAIDRLRFRFAVDDYALYWVEADTVWKVGLAP

Mean predicted aligned error: 7.79 Å

Radius of gyration: 19.84 Å; Cα contacts (8 Å, |Δi|>4): 859; chains: 1; bounding box: 46×62×49 Å

Solvent-accessible surface area (backbone atoms only — not comparable to full-atom values): 19418 Å² total; per-residue (Å²): 131,84,76,80,79,84,54,76,60,53,58,65,49,97,44,86,58,69,77,68,89,65,81,78,78,81,77,90,73,95,66,101,62,95,67,80,69,55,87,60,100,51,66,60,96,73,32,39,57,74,42,81,37,35,70,53,82,82,60,96,75,78,56,79,56,34,87,38,38,40,19,43,34,31,59,36,37,37,35,32,38,34,64,51,97,33,28,32,34,37,36,37,30,39,72,81,24,63,75,70,41,79,58,46,79,44,83,33,86,46,70,47,57,44,36,29,36,80,69,35,39,38,35,33,54,36,51,67,96,52,91,86,41,66,53,33,36,32,34,26,38,96,89,46,73,64,39,83,64,43,76,57,98,36,48,60,77,47,56,30,43,40,94,61,36,42,35,33,38,13,49,69,56,93,54,40,37,35,38,35,32,31,42,70,90,50,79,70,76,53,73,44,85,45,70,66,42,90,56,60,30,50,24,32,49,84,60,37,37,36,35,45,62,91,19,37,30,40,28,42,68,92,59,73,74,71,41,79,46,43,80,61,48,60,33,56,29,26,33,45,54,49,95,59,32,36,33,26,18,35,46,59,97,47,90,93,40,70,71,23,29,33,35,33,28,43,70,87,39,66,74,74,42,81,54,39,79,79,33,60,67,53,64,44,61,53,76,66,32,35,37,34,60,56,99,56,25,34,31,36,32,46,66,92,36,75,76,73,42,66,49,34,61,62,86,56,99,62,66,85,79,30,62,31,70,62,77,51,32,42,34,38,68,54,81,55,33,36,36,34,28,56,39,66,121

Secondary structure (DSSP, 8-state):
-PPPPP----------PPPP-----------SS-----SSS-EETTEEPPEEEEEPPPPTT----B---EEE-SSEEEEEEE-STTEEEEEEEETT--PPEEEEEEE-SSPEEEEE-SS-EEEEE---S-TTS---EEEE-TTS--EEEE--SSEEEEEEE-SSEEEEEEESSTT-EEEEEEETT----EEEEPP--S---EEE-SSEEEEESSSEEEEETTS---EEEE---BPTT--EE-SSEEEEEE--S-TTPPPPEEEEEETT----EEEESS--S-EEEETTEEEEEETTEEEEEETT----EEEE-S--TT-TT-EEE-SSEEEEEETTEEEEEEPP-